Protein AF-A0AA86U8I1-F1 (afdb_monomer)

Secondary structure (DSSP, 8-state):
------EEE-TTS---EEEEE-S---SEEEEES-SEEEE-TT--S-SEEEEES---S--BSGGG-TT-SEEEEESS--S----TT-TT-SEEE-TTS-----GGGGG-TT--EEE--SS-----GGGGG-TT-SEEE-TTS-----GGGGGS-S--EEE---GGGTTS-S-------S---------SS-TTSSSSSSSTTSSSSSSS--

Solvent-accessible surface area (backbone atoms only — not comparable to full-atom values): 11454 Å² total; per-residue (Å²): 134,82,77,77,76,34,68,45,74,40,54,83,65,82,52,34,68,45,59,74,50,52,65,52,89,28,31,29,42,37,39,34,60,25,56,39,51,32,49,36,78,54,34,51,58,26,31,33,42,37,39,34,58,23,63,30,55,62,72,49,55,57,58,42,29,46,51,23,29,34,43,35,45,27,40,22,52,29,41,60,71,74,43,60,58,31,40,51,24,33,36,42,33,46,29,44,27,48,31,37,66,55,65,36,52,39,55,28,50,50,24,29,36,40,33,46,24,39,23,48,30,45,66,59,59,41,59,35,51,30,52,49,36,37,34,39,29,50,22,44,16,58,50,85,67,71,71,39,60,81,52,43,45,79,66,32,37,57,45,75,46,42,64,89,48,74,89,62,80,90,81,84,86,60,84,49,60,76,72,94,74,91,72,80,74,91,73,90,88,69,94,82,72,67,83,72,66,68,69,74,71,71,71,78,77,77,77,80,84,125

Foldseek 3Di:
DDDPQAEDEPDVVPAQEQAPDADDPGQEYAEEAHADHEHDQHCQNHQYYAYENYCYQDYPNPLSNLNHQEEHHENHQHADDACQSNLNHQEYEHYQYAHADDLNCLSNQNHAYYEPANYAHADPLSCLSNQNHAEYEHAAYNYDDDPSVVSHPQHHFYHYHYPVCVVDDDDPPDRDDHDDDDDPPPDDPDPPPPPPPVVPPPPPPPPPPD

Nearest PDB structures (foldseek):
  2omz-assembly1_A  TM=8.925E-01  e=1.669E-07  Listeria monocytogenes EGD-e
  2omv-assembly1_A  TM=8.269E-01  e=7.650E-08  Listeria monocytogenes EGD-e
  1oto-assembly1_A  TM=8.266E-01  e=1.356E-07  Listeria monocytogenes
  6u12-assembly1_A  TM=8.263E-01  e=1.356E-07  Listeria monocytogenes
  4r58-assembly4_D  TM=7.047E-01  e=4.484E-07  synthetic construct

Radius of gyration: 22.34 Å; Cα contacts (8 Å, |Δi|>4): 443; chains: 1; bounding box: 45×66×60 Å

Mean predicted aligned error: 12.74 Å

Sequence (210 aa):
MNEHESELNLSDQKITNLNYLDDLNCTKLTAYNCSSLNLLTRNRSITELEIKHCKIEHIQNLQCMSNVQKLIIEDTQIQEIQLETLTKIAWMSLRRNKIKNIHSIQSLSNITQLTLAQNQIIDPEPLSYLHQLTWLDISNNSITKIEFIRNLQKNYRLNYATQSNRRYQPNYFNSYSPIFRFKLQFYCKYEHACQQQQINFFVTQQQQNQ

pLDDT: mean 72.88, std 23.77, range [28.08, 98.12]

Organism: NCBI:txid28002

InterPro domains:
  IPR001611 Leucine-rich repeat [PS51450] (132-153)
  IPR032675 Leucine-rich repeat domain superfamily [G3DSA:3.80.10.10] (3-183)
  IPR050836 SDS22/Internalin LRR-containing [PTHR46652] (21-154)

Structure (mmCIF, N/CA/C/O backbone):
data_AF-A0AA86U8I1-F1
#
_entry.id   AF-A0AA86U8I1-F1
#
loop_
_atom_site.group_PDB
_atom_site.id
_atom_site.type_symbol
_atom_site.label_atom_id
_atom_site.label_alt_id
_atom_site.label_comp_id
_atom_site.label_asym_id
_atom_site.label_entity_id
_atom_site.label_seq_id
_atom_site.pdbx_PDB_ins_code
_atom_site.Cartn_x
_atom_site.Cartn_y
_atom_site.Cartn_z
_atom_site.occupancy
_atom_site.B_iso_or_equiv
_atom_site.auth_seq_id
_atom_site.auth_comp_id
_atom_site.auth_asym_id
_atom_site.auth_atom_id
_atom_site.pdbx_PDB_model_num
ATOM 1 N N . MET A 1 1 ? -20.402 -10.285 20.069 1.00 34.34 1 MET A N 1
ATOM 2 C CA . MET A 1 1 ? -20.510 -8.919 20.614 1.00 34.34 1 MET A CA 1
ATOM 3 C C . MET A 1 1 ? -19.842 -8.045 19.571 1.00 34.34 1 MET A C 1
ATOM 5 O O . MET A 1 1 ? -18.624 -8.026 19.508 1.00 34.34 1 MET A O 1
ATOM 9 N N . ASN A 1 2 ? -20.630 -7.546 18.619 1.00 34.31 2 ASN A N 1
ATOM 10 C CA . ASN A 1 2 ? -20.112 -6.892 17.421 1.00 34.31 2 ASN A CA 1
ATOM 11 C C . ASN A 1 2 ? -19.879 -5.430 17.781 1.00 34.31 2 ASN A C 1
ATOM 13 O O . ASN A 1 2 ? -20.833 -4.657 17.828 1.00 34.31 2 ASN A O 1
ATOM 17 N N . GLU A 1 3 ? -18.641 -5.083 18.119 1.00 41.72 3 GLU A N 1
ATOM 1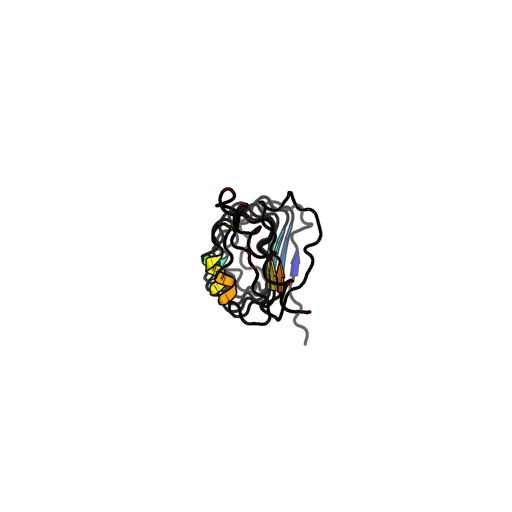8 C CA . GLU A 1 3 ? -18.230 -3.684 18.147 1.00 41.72 3 GLU A CA 1
ATOM 19 C C . GLU A 1 3 ? -18.500 -3.125 16.751 1.00 41.72 3 GLU A C 1
ATOM 21 O O . GLU A 1 3 ? -18.010 -3.653 15.755 1.00 41.72 3 GLU A O 1
ATOM 26 N N . HIS A 1 4 ? -19.387 -2.138 16.668 1.00 47.34 4 HIS A N 1
ATOM 27 C CA . HIS A 1 4 ? -19.647 -1.435 15.426 1.00 47.34 4 HIS A CA 1
ATOM 28 C C . HIS A 1 4 ? -18.317 -0.849 14.941 1.00 47.34 4 HIS A C 1
ATOM 30 O O . HIS A 1 4 ? -17.797 0.066 15.574 1.00 47.34 4 HIS A O 1
ATOM 36 N N . GLU A 1 5 ? -17.758 -1.383 13.851 1.00 58.69 5 GLU A N 1
ATOM 37 C CA . GLU A 1 5 ? -16.686 -0.716 13.114 1.00 58.69 5 GLU A CA 1
ATOM 38 C C . GLU A 1 5 ? -17.202 0.676 12.749 1.00 58.69 5 GLU A C 1
ATOM 40 O O . GLU A 1 5 ? -18.119 0.824 11.937 1.00 58.69 5 GLU A O 1
ATOM 45 N N . SER A 1 6 ? -16.696 1.705 13.427 1.00 86.00 6 SER A N 1
ATOM 46 C CA . SER A 1 6 ? -17.069 3.075 13.125 1.00 86.00 6 SER A CA 1
ATOM 47 C C . SER A 1 6 ? -16.419 3.449 11.798 1.00 86.00 6 SER A C 1
ATOM 49 O O . SER A 1 6 ? -15.202 3.597 11.697 1.00 86.00 6 SER A O 1
ATOM 51 N N . GLU A 1 7 ? -17.237 3.560 10.754 1.00 87.50 7 GLU A N 1
ATOM 52 C CA . GLU A 1 7 ? -16.813 3.992 9.426 1.00 87.50 7 GLU A CA 1
ATOM 53 C C . GLU A 1 7 ? -17.113 5.480 9.238 1.00 87.50 7 GLU A C 1
ATOM 55 O O . GLU A 1 7 ? -18.240 5.938 9.433 1.00 87.50 7 GLU A O 1
ATOM 60 N N . LEU A 1 8 ? -16.097 6.234 8.823 1.00 85.19 8 LEU A N 1
ATOM 61 C CA . LEU A 1 8 ? -16.237 7.600 8.347 1.00 85.19 8 LEU A CA 1
ATOM 62 C C . LEU A 1 8 ? -16.035 7.615 6.832 1.00 85.19 8 LEU A C 1
ATOM 64 O O . LEU A 1 8 ? -14.915 7.448 6.347 1.00 85.19 8 LEU A O 1
ATOM 68 N N . ASN A 1 9 ? -17.121 7.849 6.095 1.00 85.06 9 ASN A N 1
ATOM 69 C CA . ASN A 1 9 ? -17.072 8.028 4.650 1.00 85.06 9 ASN A CA 1
ATOM 70 C C . ASN A 1 9 ? -17.196 9.508 4.269 1.00 85.06 9 ASN A C 1
ATOM 72 O O . ASN A 1 9 ? -18.216 10.154 4.511 1.00 85.06 9 ASN A O 1
ATOM 76 N N . LEU A 1 10 ? -16.145 10.032 3.643 1.00 79.12 10 LEU A N 1
ATOM 77 C CA . LEU A 1 10 ? -16.036 11.414 3.183 1.00 79.12 10 LEU A CA 1
ATOM 78 C C . LEU A 1 10 ? -16.295 11.563 1.672 1.00 79.12 10 LEU A C 1
ATOM 80 O O . LEU A 1 10 ? -16.258 12.684 1.168 1.00 79.12 10 LEU A O 1
ATOM 84 N N . SER A 1 11 ? -16.590 10.473 0.949 1.00 73.25 11 SER A N 1
ATOM 85 C CA . SER A 1 11 ? -16.795 10.456 -0.511 1.00 73.25 11 SER A CA 1
ATOM 86 C C . SER A 1 11 ? -17.917 11.371 -0.991 1.00 73.25 11 SER A C 1
ATOM 88 O O . SER A 1 11 ? -17.800 12.010 -2.035 1.00 73.25 11 SER A O 1
ATOM 90 N N . ASP A 1 12 ? -18.996 11.448 -0.214 1.00 67.06 12 ASP A N 1
ATOM 9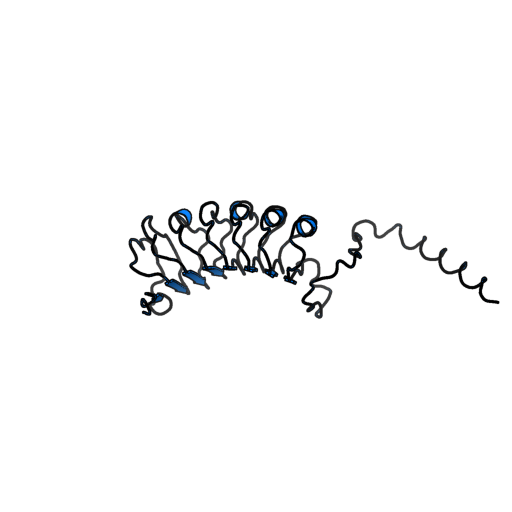1 C CA . ASP A 1 12 ? -20.249 12.078 -0.640 1.00 67.06 12 ASP A CA 1
ATOM 92 C C . ASP A 1 12 ? -20.391 13.515 -0.123 1.00 67.06 12 ASP A C 1
ATOM 94 O O . ASP A 1 12 ? -21.374 14.202 -0.397 1.00 67.06 12 ASP A O 1
ATOM 98 N N . GLN A 1 13 ? -19.397 14.008 0.618 1.00 61.62 13 GLN A N 1
ATOM 99 C CA . GLN A 1 13 ? -19.538 15.230 1.410 1.00 61.62 13 GLN A CA 1
ATOM 100 C C . GLN A 1 13 ? -19.249 16.522 0.628 1.00 61.62 13 GLN A C 1
ATOM 102 O O . GLN A 1 13 ? -19.283 17.606 1.201 1.00 61.62 13 GLN A O 1
ATOM 107 N N . LYS A 1 14 ? -18.929 16.452 -0.674 1.00 66.69 14 LYS A N 1
ATOM 108 C CA . LYS A 1 14 ? -18.345 17.572 -1.455 1.00 66.69 14 LYS A CA 1
ATOM 109 C C . LYS A 1 14 ? -17.071 18.168 -0.825 1.00 66.69 14 LYS A C 1
ATOM 111 O O . LYS A 1 14 ? -16.583 19.198 -1.288 1.00 66.69 14 LYS A O 1
ATOM 116 N N . ILE A 1 15 ? -16.525 17.535 0.217 1.00 66.56 15 ILE A N 1
ATOM 117 C CA . ILE A 1 15 ? -15.323 17.979 0.911 1.00 66.56 15 ILE A CA 1
ATOM 118 C C . ILE A 1 15 ? -14.132 17.533 0.072 1.00 66.56 15 ILE A C 1
ATOM 120 O O . ILE A 1 15 ? -13.752 16.366 0.047 1.00 66.56 15 ILE A O 1
ATOM 124 N N . THR A 1 16 ? -13.539 18.484 -0.635 1.00 68.94 16 THR A N 1
ATOM 125 C CA . THR A 1 16 ? -12.360 18.235 -1.469 1.00 68.94 16 THR A CA 1
ATOM 126 C C . THR A 1 16 ? -11.055 18.429 -0.699 1.00 68.94 16 THR A C 1
ATOM 128 O O . THR A 1 16 ? -10.020 17.905 -1.108 1.00 68.94 16 THR A O 1
ATOM 131 N N . ASN A 1 17 ? -11.088 19.145 0.427 1.00 72.00 17 ASN A N 1
ATOM 132 C CA . ASN A 1 17 ? -9.927 19.406 1.268 1.00 72.00 17 ASN A CA 1
ATOM 133 C C . ASN A 1 17 ? -10.048 18.651 2.594 1.00 72.00 17 ASN A C 1
ATOM 135 O O . ASN A 1 17 ? -10.881 18.994 3.429 1.00 72.00 17 ASN A O 1
ATOM 139 N N . LEU A 1 18 ? -9.198 17.642 2.773 1.00 71.00 18 LEU A N 1
ATOM 140 C CA . LEU A 1 18 ? -9.132 16.802 3.969 1.00 71.00 18 LEU A CA 1
ATOM 141 C C . LEU A 1 18 ? -7.908 17.111 4.831 1.00 71.00 18 LEU A C 1
ATOM 143 O O . LEU A 1 18 ? -7.392 16.251 5.544 1.00 71.00 18 LEU A O 1
ATOM 147 N N . ASN A 1 19 ? -7.391 18.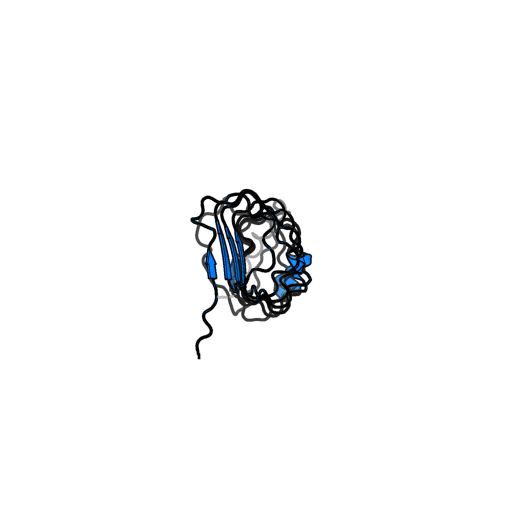330 4.732 1.00 71.38 19 ASN A N 1
ATOM 148 C CA . ASN A 1 19 ? -6.350 18.771 5.639 1.00 71.38 19 ASN A CA 1
ATOM 149 C C . ASN A 1 19 ? -6.966 18.943 7.030 1.00 71.38 19 ASN A C 1
ATOM 151 O O . ASN A 1 19 ? -8.101 19.397 7.156 1.00 71.38 19 ASN A O 1
ATOM 155 N N . TYR A 1 20 ? -6.193 18.615 8.061 1.00 71.44 20 TYR A N 1
ATOM 156 C CA . TYR A 1 20 ? -6.571 18.789 9.466 1.00 71.44 20 TYR A CA 1
ATOM 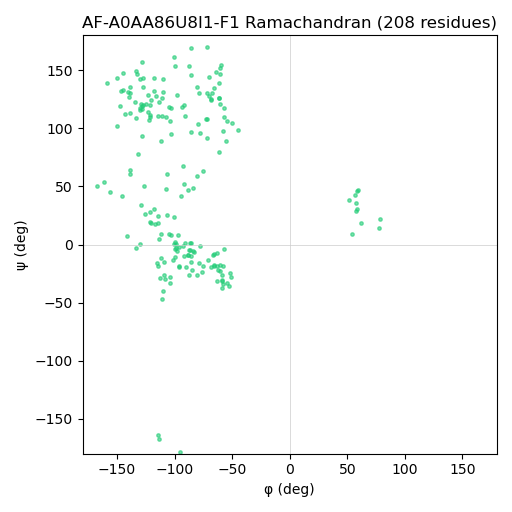157 C C . TYR A 1 20 ? -7.528 17.733 10.042 1.00 71.44 20 TYR A C 1
ATOM 159 O O . TYR A 1 20 ? -8.163 17.978 11.065 1.00 71.44 20 TYR A O 1
ATOM 167 N N . LEU A 1 21 ? -7.605 16.542 9.438 1.00 73.06 21 LEU A N 1
ATOM 168 C CA . LEU A 1 21 ? -8.274 15.405 10.074 1.00 73.06 21 LEU A CA 1
ATOM 169 C C . LEU A 1 21 ? -7.408 14.879 11.227 1.00 73.06 21 LEU A C 1
ATOM 171 O O . LEU A 1 21 ? -6.365 14.267 10.983 1.00 73.06 21 LEU A O 1
ATOM 175 N N . ASP A 1 22 ? -7.839 15.110 12.466 1.00 78.88 22 ASP A N 1
ATOM 176 C CA . ASP A 1 22 ? -7.209 14.596 13.687 1.00 78.88 22 ASP A CA 1
ATOM 177 C C . ASP A 1 22 ? -8.226 13.890 14.575 1.00 78.88 22 ASP A C 1
ATOM 179 O O . ASP A 1 22 ? -9.416 14.197 14.522 1.00 78.88 22 ASP A O 1
ATOM 183 N N . ASP A 1 23 ? -7.717 12.999 15.423 1.00 79.62 23 ASP A N 1
ATOM 184 C CA . ASP A 1 23 ? -8.471 12.362 16.511 1.00 79.62 23 ASP A CA 1
ATOM 185 C C . ASP A 1 23 ? -9.806 11.733 16.066 1.00 79.62 23 ASP A C 1
ATOM 187 O O . ASP A 1 23 ? -10.833 11.809 16.744 1.00 79.62 23 ASP A O 1
ATOM 191 N N . LEU A 1 24 ? -9.812 11.121 14.877 1.00 81.50 24 LEU A N 1
ATOM 192 C CA . LEU A 1 24 ? -11.007 10.491 14.337 1.00 81.50 24 LEU A CA 1
ATOM 193 C C . LEU A 1 24 ? -11.380 9.249 15.154 1.00 81.50 24 LEU A C 1
ATOM 195 O O . LEU A 1 24 ? -10.610 8.293 15.273 1.00 81.50 24 LEU A O 1
ATOM 199 N N . ASN A 1 25 ? -12.618 9.211 15.644 1.00 83.00 25 ASN A N 1
ATOM 200 C CA . ASN A 1 25 ? -13.177 8.044 16.328 1.00 83.00 25 ASN A CA 1
ATOM 201 C C . ASN A 1 25 ? -13.748 7.011 15.331 1.00 83.00 25 ASN A C 1
ATOM 203 O O . ASN A 1 25 ? -14.892 6.568 15.454 1.00 83.00 25 ASN A O 1
ATOM 207 N N . CYS A 1 26 ? -12.968 6.674 14.300 1.00 87.44 26 CYS A N 1
ATOM 208 C CA . CYS A 1 26 ? -13.320 5.696 13.272 1.00 87.44 26 CYS A CA 1
ATOM 209 C C . CYS A 1 26 ? -12.226 4.635 13.110 1.00 87.44 26 CYS A C 1
ATOM 211 O O . CYS A 1 26 ? -11.036 4.947 13.167 1.00 87.44 26 CYS A O 1
ATOM 213 N N . THR A 1 27 ? -12.622 3.391 12.856 1.00 91.88 27 THR A N 1
ATOM 214 C CA . THR A 1 27 ? -11.705 2.312 12.458 1.00 91.88 27 THR A CA 1
ATOM 215 C C . THR A 1 27 ? -11.493 2.285 10.947 1.00 91.88 27 THR A C 1
ATOM 217 O O . THR A 1 27 ? -10.425 1.885 10.484 1.00 91.88 27 THR A O 1
ATOM 220 N N . LYS A 1 28 ? -12.468 2.776 10.175 1.00 92.06 28 LYS A N 1
ATOM 221 C CA . LYS A 1 28 ? -12.398 2.858 8.716 1.00 92.06 28 LYS A CA 1
ATOM 222 C C . LYS A 1 28 ? -12.600 4.287 8.230 1.00 92.06 28 LYS A C 1
ATOM 224 O O . LYS A 1 28 ? -13.582 4.931 8.591 1.00 92.06 28 LYS A O 1
ATOM 229 N N . LEU A 1 29 ? -11.685 4.757 7.386 1.00 89.62 29 LEU A N 1
ATOM 230 C CA . LEU A 1 29 ? -11.756 6.062 6.733 1.00 89.62 29 LEU A CA 1
ATOM 231 C C . LEU A 1 29 ? -11.741 5.881 5.216 1.00 89.62 29 LEU A C 1
ATOM 233 O O . LEU A 1 29 ? -10.776 5.353 4.662 1.00 89.62 29 LEU A O 1
ATOM 237 N N . THR A 1 30 ? -12.793 6.349 4.550 1.00 89.56 30 THR A N 1
ATOM 238 C CA . THR A 1 30 ? -12.918 6.333 3.088 1.00 89.56 30 THR A CA 1
ATOM 239 C C . THR A 1 30 ? -13.024 7.760 2.548 1.00 89.56 30 THR A C 1
ATOM 241 O O . THR A 1 30 ? -13.781 8.589 3.051 1.00 89.56 30 THR A O 1
ATOM 244 N N . ALA A 1 31 ? -12.239 8.072 1.519 1.00 87.31 31 ALA A N 1
ATOM 245 C CA . ALA A 1 31 ? -12.178 9.386 0.893 1.00 87.31 31 ALA A CA 1
ATOM 246 C C . ALA A 1 31 ? -12.057 9.255 -0.627 1.00 87.31 31 ALA A C 1
ATOM 248 O O . ALA A 1 31 ? -11.220 8.510 -1.139 1.00 87.31 31 ALA A O 1
ATOM 249 N N . TYR A 1 32 ? -12.887 9.999 -1.354 1.00 88.56 32 TYR A N 1
ATOM 250 C CA . TYR A 1 32 ? -12.929 9.973 -2.812 1.00 88.56 32 TYR A CA 1
ATOM 251 C C . TYR A 1 32 ? -12.938 11.393 -3.368 1.00 88.56 32 TYR A C 1
ATOM 253 O O . TYR A 1 32 ? -13.540 12.283 -2.774 1.00 88.56 32 TYR A O 1
ATOM 261 N N . ASN A 1 33 ? -12.323 11.601 -4.535 1.00 85.00 33 ASN A N 1
ATOM 262 C CA . ASN A 1 33 ? -12.356 12.885 -5.250 1.00 85.00 33 ASN A CA 1
ATOM 263 C C . ASN A 1 33 ? -11.794 14.080 -4.450 1.00 85.00 33 ASN A C 1
ATOM 265 O O . ASN A 1 33 ? -12.203 15.225 -4.653 1.00 85.00 33 ASN A O 1
ATOM 269 N N . CYS A 1 34 ? -10.831 13.837 -3.560 1.00 80.06 34 CYS A N 1
ATOM 270 C CA . CYS A 1 34 ? -10.186 14.884 -2.771 1.00 80.06 34 CYS A CA 1
ATOM 271 C C . CYS A 1 34 ? -9.010 15.521 -3.533 1.00 80.06 34 CYS A C 1
ATOM 273 O O . CYS A 1 34 ? -8.286 14.870 -4.289 1.00 80.06 34 CYS A O 1
ATOM 275 N N . SER A 1 35 ? -8.788 16.814 -3.328 1.00 76.00 35 SER A N 1
ATOM 276 C CA . SER A 1 35 ? -7.661 17.570 -3.887 1.00 76.00 35 SER A CA 1
ATOM 277 C C . SER A 1 35 ? -6.482 17.696 -2.925 1.00 76.00 35 SER A C 1
ATOM 279 O O . SER A 1 35 ? -5.373 17.980 -3.361 1.00 76.00 35 SER A O 1
ATOM 281 N N . SER A 1 36 ? -6.701 17.496 -1.626 1.00 72.12 36 SER A N 1
ATOM 282 C CA . SER A 1 36 ? -5.641 17.514 -0.619 1.00 72.12 36 SER A CA 1
ATOM 283 C C . SER A 1 36 ? -5.988 16.599 0.545 1.00 72.12 36 SER A C 1
ATOM 285 O O . SER A 1 36 ? -7.150 16.503 0.943 1.00 72.12 36 SER A O 1
ATOM 287 N N . LEU A 1 37 ? -4.967 15.940 1.088 1.00 69.19 37 LEU A N 1
ATOM 288 C CA . LEU A 1 37 ? -5.070 15.146 2.301 1.00 69.19 37 LEU A CA 1
ATOM 289 C C . LEU A 1 37 ? -3.834 15.394 3.158 1.00 69.19 37 LEU A C 1
ATOM 291 O O . LEU A 1 37 ? -2.725 15.004 2.793 1.00 69.19 37 LEU A O 1
ATOM 295 N N . ASN A 1 38 ? -4.048 16.015 4.312 1.00 69.25 38 ASN A N 1
ATOM 296 C CA . ASN A 1 38 ? -3.052 16.091 5.365 1.00 69.25 38 ASN A CA 1
ATOM 297 C C . ASN A 1 38 ? -3.650 15.476 6.623 1.00 69.25 38 ASN A C 1
ATOM 299 O O . ASN A 1 38 ? -4.546 16.050 7.250 1.00 69.25 38 ASN A O 1
ATOM 303 N N . LEU A 1 39 ? -3.157 14.286 6.939 1.00 65.19 39 LEU A N 1
ATOM 304 C CA . LEU A 1 39 ? -3.540 13.545 8.122 1.00 65.19 39 LEU A CA 1
ATOM 305 C C . LEU A 1 39 ? -2.785 14.147 9.305 1.00 65.19 39 LEU A C 1
ATOM 307 O O . LEU A 1 39 ? -1.574 14.355 9.239 1.00 65.19 39 LEU A O 1
ATOM 311 N N . LEU A 1 40 ? -3.490 14.464 10.383 1.00 60.47 40 LEU A N 1
ATOM 312 C CA . LEU A 1 40 ? -2.849 14.894 11.619 1.00 60.47 40 LEU A CA 1
ATOM 313 C C . LEU A 1 40 ? -2.452 13.678 12.469 1.00 60.47 40 LEU A C 1
ATOM 315 O O . LEU A 1 40 ? -2.754 12.521 12.159 1.00 60.47 40 LEU A O 1
ATOM 319 N N . THR A 1 41 ? -1.670 13.942 13.509 1.00 66.81 41 THR A N 1
ATOM 320 C CA . THR A 1 41 ? -0.798 12.963 14.168 1.00 66.81 41 THR A CA 1
ATOM 321 C C . THR A 1 41 ? -1.508 11.995 15.125 1.00 66.81 41 THR A C 1
ATOM 323 O O . THR A 1 41 ? -0.836 11.129 15.698 1.00 66.81 41 THR A O 1
ATOM 326 N N . ARG A 1 42 ? -2.835 12.090 15.328 1.00 75.19 42 ARG A N 1
ATOM 327 C CA . ARG A 1 42 ? -3.556 11.336 16.379 1.00 75.19 42 ARG A CA 1
ATOM 328 C C . ARG A 1 42 ? -4.541 10.272 15.893 1.00 75.19 42 ARG A C 1
ATOM 330 O O . ARG A 1 42 ? -5.148 9.611 16.728 1.00 75.19 42 ARG A O 1
ATOM 337 N N . ASN A 1 43 ? -4.644 10.005 14.594 1.00 82.19 43 ASN A N 1
ATOM 338 C CA . ASN A 1 43 ? -5.557 8.988 14.040 1.00 82.19 43 ASN A CA 1
ATOM 339 C C . ASN A 1 43 ? -5.075 7.533 14.259 1.00 82.19 43 ASN A C 1
ATOM 341 O O . ASN A 1 43 ? -4.765 6.811 13.313 1.00 82.19 43 ASN A O 1
ATOM 345 N N . ARG A 1 44 ? -4.967 7.097 15.519 1.00 84.12 44 ARG A N 1
ATOM 346 C CA . ARG A 1 44 ? -4.399 5.787 15.908 1.00 84.12 44 ARG A CA 1
ATOM 347 C C . ARG A 1 44 ? -5.402 4.632 15.875 1.00 84.12 44 ARG A C 1
ATOM 349 O O . ARG A 1 44 ? -4.991 3.477 15.948 1.00 84.12 44 ARG A O 1
ATOM 356 N N . SER A 1 45 ? -6.690 4.939 15.817 1.00 88.62 45 SER A N 1
ATOM 357 C CA . SER A 1 45 ? -7.818 3.996 15.776 1.00 88.62 45 SER A CA 1
ATOM 358 C C . SER A 1 45 ? -8.009 3.346 14.404 1.00 88.62 45 SER A C 1
ATOM 360 O O . SER A 1 45 ? -8.572 2.257 14.323 1.00 88.62 45 SER A O 1
ATOM 362 N N . ILE A 1 46 ? -7.529 3.992 13.339 1.00 90.94 46 ILE A N 1
ATOM 363 C CA . ILE A 1 46 ? -7.763 3.559 11.961 1.00 90.94 46 ILE A CA 1
ATOM 364 C C . ILE A 1 46 ? -7.025 2.245 11.680 1.00 90.94 46 ILE A C 1
ATOM 366 O O . ILE A 1 46 ? -5.804 2.144 11.825 1.00 90.94 46 ILE A O 1
ATOM 370 N N . THR A 1 47 ? -7.786 1.250 11.233 1.00 94.69 47 THR A N 1
ATOM 371 C CA . THR A 1 47 ? -7.317 -0.057 10.759 1.00 94.69 47 THR A CA 1
ATOM 372 C C . THR A 1 47 ? -7.486 -0.198 9.245 1.00 94.69 47 THR A C 1
ATOM 374 O O . THR A 1 47 ? -6.701 -0.905 8.609 1.00 94.69 47 THR A O 1
ATOM 377 N N . GLU A 1 48 ? -8.445 0.516 8.650 1.00 95.06 48 GLU A N 1
ATOM 378 C CA . GLU A 1 48 ? -8.677 0.562 7.206 1.00 95.06 48 GLU A CA 1
ATOM 379 C C . GLU A 1 48 ? -8.660 2.002 6.679 1.00 95.06 48 GLU A C 1
ATOM 381 O O . GLU A 1 48 ? -9.475 2.836 7.077 1.00 95.06 48 GLU A O 1
ATOM 386 N N . LEU A 1 49 ? -7.757 2.288 5.741 1.00 93.06 49 LEU A N 1
ATOM 387 C CA . LEU A 1 49 ? -7.684 3.577 5.056 1.00 93.06 49 LEU A CA 1
ATOM 388 C C . LEU A 1 49 ? -7.854 3.384 3.553 1.00 93.06 49 LEU A C 1
ATOM 390 O O . LEU A 1 49 ? -7.081 2.660 2.923 1.00 93.06 49 LEU A O 1
ATOM 394 N N . GLU A 1 50 ? -8.832 4.074 2.975 1.00 93.25 50 GLU A N 1
ATOM 395 C CA . GLU A 1 50 ? -9.124 4.034 1.549 1.00 93.25 50 GLU A CA 1
ATOM 396 C C . GLU A 1 50 ? -9.245 5.444 0.967 1.00 93.25 50 GLU A C 1
ATOM 398 O O . GLU A 1 50 ? -10.137 6.212 1.317 1.00 93.25 50 GLU A O 1
ATOM 403 N N . ILE A 1 51 ? -8.339 5.788 0.057 1.00 90.75 51 ILE A N 1
ATOM 404 C CA . ILE A 1 51 ? -8.278 7.081 -0.621 1.00 90.75 51 ILE A CA 1
ATOM 405 C C . ILE A 1 51 ? -8.213 6.812 -2.121 1.00 90.75 51 ILE A C 1
ATOM 407 O O . ILE A 1 51 ? -7.253 6.212 -2.607 1.00 90.75 51 ILE A O 1
ATOM 411 N N . LYS A 1 52 ? -9.226 7.243 -2.872 1.00 91.75 52 LYS A N 1
ATOM 412 C CA . LYS A 1 52 ? -9.328 6.945 -4.305 1.00 91.75 52 LYS A CA 1
ATOM 413 C C . LYS A 1 52 ? -9.686 8.162 -5.141 1.00 91.75 52 LYS A C 1
ATOM 415 O O . LYS A 1 52 ? -10.439 9.027 -4.707 1.00 91.75 52 LYS A O 1
ATOM 420 N N . HIS A 1 53 ? -9.206 8.194 -6.380 1.00 90.38 53 HIS A N 1
ATOM 421 C CA . HIS A 1 53 ? -9.566 9.233 -7.357 1.00 90.38 53 HIS A CA 1
ATOM 422 C C . HIS A 1 53 ? -9.255 10.656 -6.869 1.00 90.38 53 HIS A C 1
ATOM 424 O O . HIS A 1 53 ? -9.991 11.603 -7.137 1.00 90.38 53 HIS A O 1
ATOM 430 N N . CYS A 1 54 ? -8.159 10.811 -6.132 1.00 87.00 54 CYS A N 1
ATOM 431 C CA . CYS A 1 54 ? -7.737 12.094 -5.587 1.00 87.00 54 CYS A CA 1
ATOM 432 C C . CYS A 1 54 ? -6.625 12.717 -6.447 1.00 87.00 54 CYS A C 1
ATOM 434 O O . CYS A 1 54 ? -5.957 12.043 -7.221 1.00 87.00 54 CYS A O 1
ATOM 436 N N . LYS A 1 55 ? -6.385 14.022 -6.332 1.00 86.00 55 LYS A N 1
ATOM 437 C CA . LYS A 1 55 ? -5.234 14.683 -6.984 1.00 86.00 55 LYS A CA 1
ATOM 438 C C . LYS A 1 55 ? -4.173 15.033 -5.940 1.00 86.00 55 LYS A C 1
ATOM 440 O O . LYS A 1 55 ? -3.892 16.204 -5.721 1.00 86.00 55 LYS A O 1
ATOM 445 N N . ILE A 1 56 ? -3.643 14.016 -5.261 1.00 84.62 56 ILE A N 1
ATOM 446 C CA . ILE A 1 56 ? -2.743 14.144 -4.108 1.00 84.62 56 ILE A CA 1
ATOM 447 C C . ILE A 1 56 ? -1.358 13.600 -4.462 1.00 84.62 56 ILE A C 1
ATOM 449 O O . ILE A 1 56 ? -1.151 12.398 -4.569 1.00 84.62 56 ILE A O 1
ATOM 453 N N . GLU A 1 57 ? -0.370 14.478 -4.569 1.00 88.19 57 GLU A N 1
ATOM 454 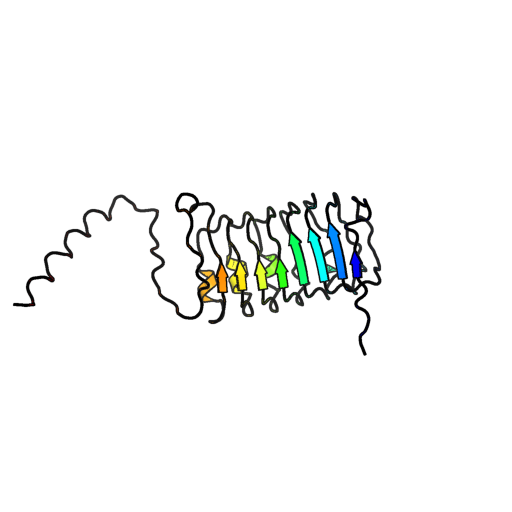C CA . GLU A 1 57 ? 0.996 14.052 -4.909 1.00 88.19 57 GLU A CA 1
ATOM 455 C C . GLU A 1 57 ? 1.812 13.595 -3.689 1.00 88.19 57 GLU A C 1
ATOM 457 O O . GLU A 1 57 ? 2.746 12.806 -3.835 1.00 88.19 57 GLU A O 1
ATOM 462 N N . HIS A 1 58 ? 1.424 14.041 -2.488 1.00 84.00 58 HIS A N 1
ATOM 463 C CA . HIS A 1 58 ? 2.109 13.751 -1.230 1.00 84.00 58 HIS A CA 1
ATOM 464 C C . HIS A 1 58 ? 1.104 13.448 -0.115 1.00 84.00 58 HIS A C 1
ATOM 466 O O . HIS A 1 58 ? 0.131 14.180 0.056 1.00 84.00 58 HIS A O 1
ATOM 472 N N . ILE A 1 59 ? 1.372 12.407 0.677 1.00 82.19 59 ILE A N 1
ATOM 473 C CA . ILE A 1 59 ? 0.651 12.114 1.921 1.00 82.19 59 ILE A CA 1
ATOM 474 C C . ILE A 1 59 ? 1.628 12.288 3.078 1.00 82.19 59 ILE A C 1
ATOM 476 O O . ILE A 1 59 ? 2.667 11.634 3.123 1.00 82.19 59 ILE A O 1
ATOM 480 N N . GLN A 1 60 ? 1.284 13.163 4.017 1.00 82.69 60 GLN A N 1
ATOM 481 C CA . GLN A 1 60 ? 2.066 13.395 5.228 1.00 82.69 60 GLN A CA 1
ATOM 482 C C . GLN A 1 60 ? 1.472 12.639 6.418 1.00 82.69 60 GLN A C 1
ATOM 484 O O . GLN A 1 60 ? 0.268 12.392 6.469 1.00 82.69 60 GLN A O 1
ATOM 489 N N . ASN A 1 61 ? 2.332 12.311 7.386 1.00 83.88 61 ASN A N 1
ATOM 490 C CA . ASN A 1 61 ? 1.975 11.734 8.689 1.00 83.88 61 ASN A CA 1
ATOM 491 C C . ASN A 1 61 ? 1.293 10.363 8.655 1.00 83.88 61 ASN A C 1
ATOM 493 O O . ASN A 1 61 ? 0.712 9.934 9.654 1.00 83.88 61 ASN A O 1
ATOM 497 N N . LEU A 1 62 ? 1.402 9.637 7.542 1.00 86.94 62 LEU A N 1
ATOM 498 C CA . LEU A 1 62 ? 0.849 8.291 7.440 1.00 86.94 62 LEU A CA 1
ATOM 499 C C . LEU A 1 62 ? 1.443 7.356 8.509 1.00 86.94 62 LEU A C 1
ATOM 501 O O . LEU A 1 62 ? 0.729 6.521 9.056 1.00 86.94 62 LEU A O 1
ATOM 505 N N . GLN A 1 63 ? 2.705 7.574 8.903 1.00 86.75 63 GLN A N 1
ATOM 506 C CA . GLN A 1 63 ? 3.409 6.818 9.942 1.00 86.75 63 GLN A CA 1
ATOM 507 C C . GLN A 1 63 ? 2.723 6.824 11.320 1.00 86.75 63 GLN A C 1
ATOM 509 O O . GLN A 1 63 ? 3.036 5.978 12.161 1.00 86.75 63 GLN A O 1
ATOM 514 N N . CYS A 1 64 ? 1.804 7.764 11.571 1.00 84.12 64 CYS A N 1
ATOM 515 C CA . CYS A 1 64 ? 1.034 7.850 12.812 1.00 84.12 64 CYS A CA 1
ATOM 516 C C . CYS A 1 64 ? -0.085 6.799 12.901 1.00 84.12 64 CYS A C 1
ATOM 518 O O . CYS A 1 64 ? -0.558 6.508 14.001 1.00 84.12 64 CYS A O 1
ATOM 520 N N . MET A 1 65 ? -0.486 6.200 11.777 1.00 87.69 65 MET A N 1
ATOM 521 C CA . MET A 1 65 ? -1.566 5.213 11.693 1.00 87.69 65 MET A CA 1
ATOM 522 C C . MET A 1 65 ? -1.040 3.777 11.848 1.00 87.69 65 MET A C 1
ATOM 524 O O . MET A 1 65 ? -1.313 2.897 11.037 1.00 87.69 65 MET A O 1
ATOM 528 N N . SER A 1 66 ? -0.268 3.517 12.905 1.00 89.62 66 SER A N 1
ATOM 529 C CA . SER A 1 66 ? 0.453 2.247 13.116 1.00 89.62 66 SER A CA 1
ATOM 530 C C . SER A 1 66 ? -0.434 1.000 13.280 1.00 89.62 66 SER A C 1
ATOM 532 O O . SER A 1 66 ? 0.077 -0.120 13.329 1.00 89.62 66 SER A O 1
ATOM 534 N N . ASN A 1 67 ? -1.756 1.176 13.364 1.00 92.69 67 ASN A N 1
ATOM 535 C CA . ASN A 1 67 ? -2.735 0.094 13.433 1.00 92.69 67 ASN A CA 1
ATOM 536 C C . ASN A 1 67 ? -3.356 -0.285 12.083 1.00 92.69 67 ASN A C 1
ATOM 538 O O . ASN A 1 67 ? -4.125 -1.245 12.046 1.00 92.69 67 ASN A O 1
ATOM 542 N N . VAL A 1 68 ? -3.005 0.401 10.990 1.00 94.62 68 VAL A N 1
ATOM 543 C CA . VAL A 1 68 ? -3.539 0.103 9.655 1.00 94.62 68 VAL A CA 1
ATOM 544 C C . VAL A 1 68 ? -3.160 -1.313 9.227 1.00 94.62 68 VAL A C 1
ATOM 546 O O . VAL A 1 68 ? -1.991 -1.696 9.209 1.00 94.62 68 VAL A O 1
ATOM 549 N N . GLN A 1 69 ? -4.182 -2.079 8.861 1.00 97.06 69 GLN A N 1
ATOM 550 C CA . GLN A 1 69 ? -4.098 -3.441 8.336 1.00 97.06 69 GLN A CA 1
ATOM 551 C C . GLN A 1 69 ? -4.422 -3.481 6.841 1.00 97.06 69 GLN A C 1
ATOM 553 O O . GLN A 1 69 ? -3.883 -4.313 6.107 1.00 97.06 69 GLN A O 1
ATOM 558 N N . LYS A 1 70 ? -5.273 -2.560 6.378 1.00 97.31 70 LYS A N 1
ATOM 559 C CA . LYS A 1 70 ? -5.672 -2.434 4.980 1.00 97.31 70 LYS A CA 1
ATOM 560 C C . LYS A 1 70 ? -5.475 -1.002 4.503 1.00 97.31 70 LYS A C 1
ATOM 562 O O . LYS A 1 70 ? -6.088 -0.074 5.026 1.00 97.31 70 LYS A O 1
ATOM 567 N N . LEU A 1 71 ? -4.620 -0.844 3.499 1.00 97.00 71 LEU A N 1
ATOM 568 C CA . LEU A 1 71 ? -4.269 0.448 2.923 1.00 97.00 71 LEU A CA 1
ATOM 569 C C . LEU A 1 71 ? -4.571 0.449 1.428 1.00 97.00 71 LEU A C 1
ATOM 571 O O . LEU A 1 71 ? -3.934 -0.263 0.655 1.00 97.00 71 LEU A O 1
ATOM 575 N N . ILE A 1 72 ? -5.530 1.264 1.010 1.00 96.56 72 ILE A N 1
ATOM 576 C CA . ILE A 1 72 ? -5.901 1.423 -0.392 1.00 96.56 72 ILE A CA 1
ATOM 577 C C . ILE A 1 72 ? -5.723 2.890 -0.760 1.00 96.56 72 ILE A C 1
ATOM 579 O O . ILE A 1 72 ? -6.476 3.745 -0.313 1.00 96.56 72 ILE A O 1
ATOM 583 N N . ILE A 1 73 ? -4.723 3.190 -1.578 1.00 94.69 73 ILE A N 1
ATOM 584 C CA . ILE A 1 73 ? -4.480 4.532 -2.100 1.00 94.69 73 ILE A CA 1
ATOM 585 C C . ILE A 1 73 ? -4.341 4.423 -3.614 1.00 94.69 73 ILE A C 1
ATOM 587 O O . ILE A 1 73 ? -3.260 4.142 -4.131 1.00 94.69 73 ILE A O 1
ATOM 591 N N . GLU A 1 74 ? -5.439 4.610 -4.339 1.00 95.44 74 GLU A N 1
ATOM 592 C CA . GLU A 1 74 ? -5.479 4.379 -5.785 1.00 95.44 74 GLU A CA 1
ATOM 593 C C . GLU A 1 74 ? -5.806 5.645 -6.564 1.00 95.44 74 GLU A C 1
ATOM 595 O O . GLU A 1 74 ? -6.658 6.434 -6.162 1.00 95.44 74 GLU A O 1
ATOM 600 N N . ASP A 1 75 ? -5.186 5.803 -7.734 1.00 94.81 75 ASP A N 1
ATOM 601 C CA . ASP A 1 75 ? -5.505 6.914 -8.639 1.00 94.81 75 ASP A CA 1
ATOM 602 C C . ASP A 1 75 ? -5.325 8.281 -7.943 1.00 94.81 75 ASP A C 1
ATOM 604 O O . ASP A 1 75 ? -6.183 9.153 -8.067 1.00 94.81 75 ASP A O 1
ATOM 608 N N . THR A 1 76 ? -4.240 8.445 -7.162 1.00 90.75 76 THR A N 1
ATOM 609 C CA . THR A 1 76 ? -3.968 9.664 -6.377 1.00 90.75 76 THR A CA 1
ATOM 610 C C . THR A 1 76 ? -2.809 10.517 -6.893 1.00 90.75 76 THR A C 1
ATOM 612 O O . THR A 1 76 ? -2.766 11.697 -6.581 1.00 90.75 76 THR A O 1
ATOM 615 N N . GLN A 1 77 ? -1.958 9.994 -7.784 1.00 93.06 77 GLN A N 1
ATOM 616 C CA . GLN A 1 77 ? -0.756 10.641 -8.360 1.00 93.06 77 GLN A CA 1
ATOM 617 C C . GLN A 1 77 ? 0.483 10.691 -7.454 1.00 93.06 77 GLN A C 1
ATOM 619 O O . GLN A 1 77 ? 1.453 11.374 -7.793 1.00 93.06 77 GLN A O 1
ATOM 624 N N . ILE A 1 78 ? 0.496 9.923 -6.367 1.00 92.75 78 ILE A N 1
ATOM 625 C CA . ILE A 1 78 ? 1.625 9.867 -5.431 1.00 92.75 78 ILE A CA 1
ATOM 626 C C . ILE A 1 78 ? 2.897 9.360 -6.115 1.00 92.75 78 ILE A C 1
ATOM 628 O O . ILE A 1 78 ? 2.858 8.411 -6.901 1.00 92.75 78 ILE A O 1
ATOM 632 N N . GLN A 1 79 ? 4.033 9.978 -5.791 1.00 93.75 79 GLN A N 1
ATOM 633 C CA . GLN A 1 79 ? 5.357 9.591 -6.302 1.00 93.75 79 GLN A CA 1
ATOM 634 C C . GLN A 1 79 ? 6.203 8.833 -5.270 1.00 93.75 79 GLN A C 1
ATOM 636 O O . GLN A 1 79 ? 7.031 7.997 -5.639 1.00 93.75 79 GLN A O 1
ATOM 641 N N . GLU A 1 80 ? 5.970 9.102 -3.988 1.00 90.06 80 GLU A N 1
ATOM 642 C CA . GLU A 1 80 ? 6.686 8.531 -2.851 1.00 90.06 80 GLU A CA 1
ATOM 643 C C . GLU A 1 80 ? 5.733 8.333 -1.671 1.00 90.06 80 GLU A C 1
ATOM 645 O O . GLU A 1 80 ? 4.787 9.098 -1.487 1.00 90.06 80 GLU A O 1
ATOM 650 N N . ILE A 1 81 ? 5.974 7.301 -0.867 1.00 89.19 81 ILE A N 1
ATOM 651 C CA . ILE A 1 81 ? 5.169 7.023 0.320 1.00 89.19 81 ILE A CA 1
ATOM 652 C C . ILE A 1 81 ? 6.047 6.409 1.408 1.00 89.19 81 ILE A C 1
ATOM 654 O O . ILE A 1 81 ? 6.820 5.486 1.144 1.00 89.19 81 ILE A O 1
ATOM 658 N N . GLN A 1 82 ? 5.936 6.940 2.623 1.00 92.00 82 GLN A N 1
ATOM 659 C CA . GLN A 1 82 ? 6.631 6.439 3.808 1.00 92.00 82 GLN A CA 1
ATOM 660 C C . GLN A 1 82 ? 5.711 5.456 4.531 1.00 92.00 82 GLN A C 1
ATOM 662 O O . GLN A 1 82 ? 4.595 5.803 4.920 1.00 92.00 82 GLN A O 1
ATOM 667 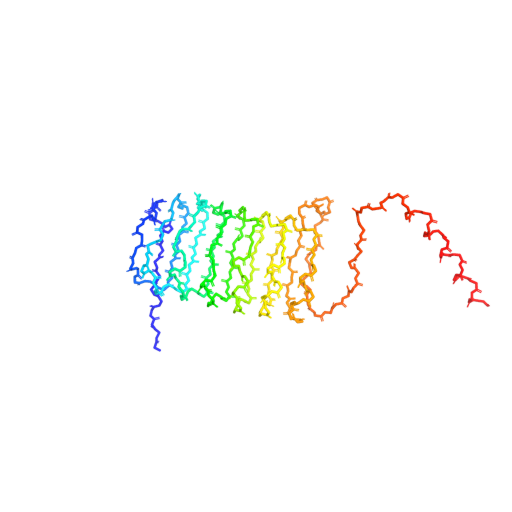N N . LEU A 1 83 ? 6.160 4.210 4.641 1.00 94.31 83 LEU A N 1
ATOM 668 C CA . LEU A 1 83 ? 5.377 3.067 5.124 1.00 94.31 83 LEU A CA 1
ATOM 669 C C . LEU A 1 83 ? 6.114 2.277 6.207 1.00 94.31 83 LEU A C 1
ATOM 671 O O . LEU A 1 83 ? 5.575 1.306 6.730 1.00 94.31 83 LEU A O 1
ATOM 675 N N . GLU A 1 84 ? 7.320 2.703 6.581 1.00 93.50 84 GLU A N 1
ATOM 676 C CA . GLU A 1 84 ? 8.282 1.922 7.352 1.00 93.50 84 GLU A CA 1
ATOM 677 C C . GLU A 1 84 ? 7.722 1.471 8.710 1.00 93.50 84 GLU A C 1
ATOM 679 O O . GLU A 1 84 ? 8.078 0.400 9.206 1.00 93.50 84 GLU A O 1
ATOM 684 N N . THR A 1 85 ? 6.825 2.268 9.301 1.00 92.94 85 THR A N 1
ATOM 685 C CA . THR A 1 85 ? 6.209 2.019 10.612 1.00 92.94 85 THR A CA 1
ATOM 686 C C . THR A 1 85 ? 4.887 1.249 10.549 1.00 92.94 85 THR A C 1
ATOM 688 O O . THR A 1 85 ? 4.384 0.826 11.591 1.00 92.94 85 THR A O 1
ATOM 691 N N . LEU A 1 86 ? 4.307 1.042 9.362 1.00 94.50 86 LEU A N 1
ATOM 692 C CA . LEU A 1 86 ? 2.975 0.449 9.177 1.00 94.50 86 LEU A CA 1
ATOM 693 C C . LEU A 1 86 ? 3.031 -1.077 9.084 1.00 94.50 86 LEU A C 1
ATOM 695 O O . LEU A 1 86 ? 2.421 -1.708 8.224 1.00 94.50 86 LEU A O 1
ATOM 699 N N . THR A 1 87 ? 3.772 -1.697 9.995 1.00 95.38 87 THR A N 1
ATOM 700 C CA . THR A 1 87 ? 4.143 -3.119 9.933 1.00 95.38 87 THR A CA 1
ATOM 701 C C . THR A 1 87 ? 2.966 -4.089 10.087 1.00 95.38 87 THR A C 1
ATOM 703 O O . THR A 1 87 ? 3.131 -5.289 9.871 1.00 95.38 87 THR A O 1
ATOM 706 N N . LYS A 1 88 ? 1.771 -3.596 10.438 1.00 96.62 88 LYS A N 1
ATOM 707 C CA . LYS A 1 88 ? 0.534 -4.387 10.542 1.00 96.62 88 LYS A CA 1
ATOM 708 C C . LYS A 1 88 ? -0.236 -4.521 9.225 1.00 96.62 88 LYS A C 1
ATOM 710 O O . LYS A 1 88 ? -1.218 -5.259 9.195 1.00 96.62 88 LYS A O 1
ATOM 715 N N . ILE A 1 89 ? 0.195 -3.854 8.152 1.00 97.44 89 ILE A N 1
ATOM 716 C CA . ILE A 1 89 ? -0.458 -3.952 6.843 1.00 97.44 89 ILE A CA 1
ATOM 717 C C . ILE A 1 89 ? -0.422 -5.402 6.345 1.00 97.44 89 ILE A C 1
ATOM 719 O O . ILE A 1 89 ? 0.646 -5.974 6.134 1.00 97.44 89 ILE A O 1
ATOM 723 N N . ALA A 1 90 ? -1.606 -5.963 6.105 1.00 96.88 90 ALA A N 1
ATOM 724 C CA . ALA A 1 90 ? -1.815 -7.274 5.500 1.00 96.88 90 ALA A CA 1
ATOM 725 C C . ALA A 1 90 ? -2.261 -7.162 4.032 1.00 96.88 90 ALA A C 1
ATOM 727 O O . ALA A 1 90 ? -1.890 -8.006 3.209 1.00 96.88 90 ALA A O 1
ATOM 728 N N . TRP A 1 91 ? -3.018 -6.113 3.692 1.00 97.38 91 TRP A N 1
ATOM 729 C CA . TRP A 1 91 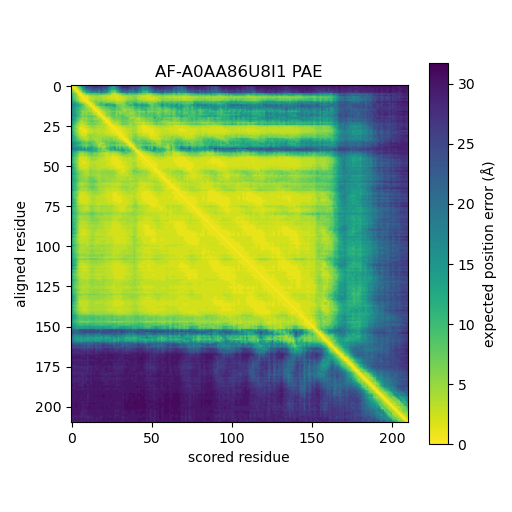? -3.494 -5.838 2.336 1.00 97.38 91 TRP A CA 1
ATOM 730 C C . TRP A 1 91 ? -3.170 -4.401 1.931 1.00 97.38 91 TRP A C 1
ATOM 732 O O . TRP A 1 91 ? -3.617 -3.447 2.567 1.00 97.38 91 TRP A O 1
ATOM 742 N N . MET A 1 92 ? -2.414 -4.245 0.845 1.00 98.12 92 MET A N 1
ATOM 743 C CA . MET A 1 92 ? -2.094 -2.941 0.278 1.00 98.12 92 MET A CA 1
ATOM 744 C C . MET A 1 92 ? -2.418 -2.849 -1.213 1.00 98.12 92 MET A C 1
ATOM 746 O O . MET A 1 92 ? -2.062 -3.725 -2.007 1.00 98.12 92 MET A O 1
ATOM 750 N N . SER A 1 93 ? -3.028 -1.735 -1.605 1.00 97.62 93 SER A N 1
ATOM 751 C CA . SER A 1 93 ? -3.148 -1.312 -2.994 1.00 97.62 93 SER A CA 1
ATOM 752 C C . SER A 1 93 ? -2.644 0.114 -3.158 1.00 97.62 93 SER A C 1
ATOM 754 O O . SER A 1 93 ? -3.188 1.033 -2.556 1.00 97.62 93 SER A O 1
ATOM 756 N N . LEU A 1 94 ? -1.628 0.297 -4.003 1.00 97.06 94 LEU A N 1
ATOM 757 C CA . LEU A 1 94 ? -1.132 1.610 -4.434 1.00 97.06 94 LEU A CA 1
ATOM 758 C C . LEU A 1 94 ? -1.295 1.795 -5.949 1.00 97.06 94 LEU A C 1
ATOM 760 O O . LEU A 1 94 ? -0.467 2.427 -6.614 1.00 97.06 94 LEU A O 1
ATOM 764 N N . ARG A 1 95 ? -2.326 1.171 -6.523 1.00 95.00 95 ARG A N 1
ATOM 765 C CA . ARG A 1 95 ? -2.555 1.094 -7.967 1.00 95.00 95 ARG A CA 1
ATOM 766 C C . ARG A 1 95 ? -2.732 2.484 -8.601 1.00 95.00 95 ARG A C 1
ATOM 768 O O . ARG A 1 95 ? -3.350 3.363 -8.013 1.00 95.00 95 ARG A O 1
ATOM 775 N N . ARG A 1 96 ? -2.291 2.659 -9.854 1.00 95.19 96 ARG A N 1
ATOM 776 C CA . ARG A 1 96 ? -2.503 3.894 -10.649 1.00 95.19 96 ARG A CA 1
ATOM 777 C C . ARG A 1 96 ? -1.925 5.147 -9.984 1.00 95.19 96 ARG A C 1
ATOM 779 O O . ARG A 1 96 ? -2.562 6.194 -9.950 1.00 95.19 96 ARG A O 1
ATOM 786 N N . ASN A 1 97 ? -0.701 5.050 -9.485 1.00 96.56 97 ASN A N 1
ATOM 787 C CA . ASN A 1 97 ? 0.053 6.196 -8.986 1.00 96.56 97 ASN A CA 1
ATOM 788 C C . ASN A 1 97 ? 1.276 6.470 -9.876 1.00 96.56 97 ASN A C 1
ATOM 790 O O . ASN A 1 97 ? 1.374 5.994 -11.010 1.00 96.56 97 ASN A O 1
ATOM 794 N N . LYS A 1 98 ? 2.197 7.306 -9.401 1.00 96.69 98 LYS A N 1
ATOM 795 C CA . LYS A 1 98 ? 3.445 7.666 -10.085 1.00 96.69 98 LYS A CA 1
ATOM 796 C C . LYS A 1 98 ? 4.671 7.151 -9.315 1.00 96.69 98 LYS A C 1
ATOM 798 O O . LYS A 1 98 ? 5.758 7.705 -9.459 1.00 96.69 98 LYS A O 1
ATOM 803 N N . ILE A 1 99 ? 4.506 6.097 -8.510 1.00 96.62 99 ILE A N 1
ATOM 804 C CA . ILE A 1 99 ? 5.547 5.591 -7.609 1.00 96.62 99 ILE A CA 1
ATOM 805 C C . ILE A 1 99 ? 6.699 4.993 -8.416 1.00 96.62 99 ILE A C 1
ATOM 807 O O . ILE A 1 99 ? 6.478 4.167 -9.302 1.00 96.62 99 ILE A O 1
ATOM 811 N N . LYS A 1 100 ? 7.930 5.401 -8.092 1.00 95.38 100 LYS A N 1
ATOM 812 C CA . LYS A 1 100 ? 9.167 4.871 -8.700 1.00 95.38 100 LYS A CA 1
ATOM 813 C C . LYS A 1 100 ? 9.989 4.032 -7.731 1.00 95.38 100 LYS A C 1
ATOM 815 O O . LYS A 1 100 ? 10.555 3.018 -8.133 1.00 95.38 100 LYS A O 1
ATOM 820 N N . ASN A 1 101 ? 10.056 4.478 -6.479 1.00 95.19 101 ASN A N 1
ATOM 821 C CA . ASN A 1 101 ? 10.813 3.847 -5.410 1.00 95.19 101 ASN A CA 1
ATOM 822 C C . ASN A 1 101 ? 9.837 3.239 -4.398 1.00 95.19 101 ASN A C 1
ATOM 824 O O . ASN A 1 101 ? 8.894 3.900 -3.973 1.00 95.19 101 ASN A O 1
ATOM 828 N N . ILE A 1 102 ? 10.075 1.982 -4.040 1.00 96.31 102 ILE A N 1
ATOM 829 C CA . ILE A 1 102 ? 9.258 1.213 -3.100 1.00 96.31 102 ILE A CA 1
ATOM 830 C C . ILE A 1 102 ? 10.070 0.714 -1.898 1.00 96.31 102 ILE A C 1
ATOM 832 O O . ILE A 1 102 ? 9.663 -0.227 -1.236 1.00 96.31 102 ILE A O 1
ATOM 836 N N . HIS A 1 103 ? 11.226 1.306 -1.597 1.00 96.38 103 HIS A N 1
ATOM 837 C CA . HIS A 1 103 ? 12.107 0.855 -0.514 1.00 96.38 103 HIS A CA 1
ATOM 838 C C . HIS A 1 103 ? 11.421 0.841 0.861 1.00 96.38 103 HIS A C 1
ATOM 840 O O . HIS A 1 103 ? 11.649 -0.069 1.653 1.00 96.38 103 HIS A O 1
ATOM 846 N N . SER A 1 104 ? 10.502 1.778 1.106 1.00 95.06 104 SER A N 1
ATOM 847 C CA . SER A 1 104 ? 9.735 1.868 2.354 1.00 95.06 104 SER A CA 1
ATOM 848 C C . SER A 1 104 ? 8.877 0.634 2.657 1.00 95.06 104 SER A C 1
ATOM 850 O O . SER A 1 104 ? 8.489 0.437 3.806 1.00 95.06 104 SER A O 1
ATOM 852 N N . ILE A 1 105 ? 8.593 -0.227 1.666 1.00 96.25 105 ILE A N 1
ATOM 853 C CA . ILE A 1 105 ? 7.777 -1.430 1.880 1.00 96.25 105 ILE A CA 1
ATOM 854 C C . ILE A 1 105 ? 8.556 -2.577 2.528 1.00 96.25 105 ILE A C 1
ATOM 856 O O . ILE A 1 105 ? 7.926 -3.516 2.997 1.00 96.25 105 ILE A O 1
ATOM 860 N N . GLN A 1 106 ? 9.895 -2.545 2.553 1.00 95.00 106 GLN A N 1
ATOM 861 C CA . GLN A 1 106 ? 10.715 -3.686 2.999 1.00 95.00 106 GLN A CA 1
ATOM 862 C C . GLN A 1 106 ? 10.413 -4.130 4.438 1.00 95.00 106 GLN A C 1
ATOM 864 O O . GLN A 1 106 ? 10.606 -5.297 4.770 1.00 95.00 106 GLN A O 1
ATOM 869 N N . SER A 1 107 ? 9.922 -3.224 5.290 1.00 94.38 107 SER A N 1
ATOM 870 C CA . SER A 1 107 ? 9.551 -3.526 6.676 1.00 94.38 107 SER A CA 1
ATOM 871 C C . SER A 1 107 ? 8.143 -4.118 6.837 1.00 94.38 107 SER A C 1
ATOM 873 O O . SER A 1 107 ? 7.783 -4.534 7.941 1.00 94.38 107 SER A O 1
ATOM 875 N N . LEU A 1 108 ? 7.338 -4.189 5.768 1.00 95.69 108 LEU A N 1
ATOM 876 C CA . LEU A 1 108 ? 5.950 -4.667 5.790 1.00 95.69 108 LEU A CA 1
ATOM 877 C C . LEU A 1 108 ? 5.877 -6.200 5.788 1.00 95.69 108 LEU A C 1
ATOM 879 O O . LEU A 1 108 ? 5.288 -6.821 4.907 1.00 95.69 108 LEU A O 1
ATOM 883 N N . SER A 1 109 ? 6.481 -6.832 6.792 1.00 89.94 109 SER A N 1
ATOM 884 C CA . SER A 1 109 ? 6.662 -8.287 6.860 1.00 89.94 109 SER A CA 1
ATOM 885 C C . SER A 1 109 ? 5.361 -9.097 6.923 1.00 89.94 109 SER A C 1
ATOM 887 O O . SER A 1 109 ? 5.395 -10.292 6.630 1.00 89.94 109 SER A O 1
ATOM 889 N N . ASN A 1 110 ? 4.233 -8.472 7.280 1.00 94.44 110 ASN A N 1
ATOM 890 C CA . ASN A 1 110 ? 2.908 -9.098 7.380 1.00 94.44 110 ASN A CA 1
ATOM 891 C C . ASN A 1 110 ? 2.064 -8.998 6.103 1.00 94.44 110 ASN A C 1
ATOM 893 O O . ASN A 1 110 ? 0.942 -9.506 6.070 1.00 94.44 110 ASN A O 1
ATOM 897 N N . ILE A 1 111 ? 2.573 -8.358 5.049 1.00 94.56 111 ILE A N 1
ATOM 898 C CA . ILE A 1 111 ? 1.789 -8.161 3.835 1.00 94.56 111 ILE A CA 1
ATOM 899 C C . ILE A 1 111 ? 1.580 -9.481 3.089 1.00 94.56 111 ILE A C 1
ATOM 901 O O . ILE A 1 111 ? 2.523 -10.202 2.764 1.00 94.56 111 ILE A O 1
ATOM 905 N N . THR A 1 112 ? 0.320 -9.783 2.785 1.00 92.31 112 THR A N 1
ATOM 906 C CA . THR A 1 112 ? -0.082 -11.006 2.075 1.00 92.31 112 THR A CA 1
ATOM 907 C C . THR A 1 112 ? -0.629 -10.710 0.682 1.00 92.31 112 THR A C 1
ATOM 909 O O . THR A 1 112 ? -0.484 -11.543 -0.216 1.00 92.31 112 THR A O 1
ATOM 912 N N . GLN A 1 113 ? -1.222 -9.528 0.485 1.00 91.12 113 GLN A N 1
ATOM 913 C CA . GLN A 1 113 ? -1.836 -9.080 -0.765 1.00 91.12 113 GLN A CA 1
ATOM 914 C C . GLN A 1 113 ? -1.306 -7.689 -1.129 1.00 91.12 113 GLN A C 1
ATOM 916 O O . GLN A 1 113 ? -1.529 -6.726 -0.391 1.00 91.12 113 GLN A O 1
ATOM 921 N N . LEU A 1 114 ? -0.624 -7.573 -2.271 1.00 94.75 114 LEU A N 1
ATOM 922 C CA . LEU A 1 114 ? -0.011 -6.323 -2.723 1.00 94.75 114 LEU A CA 1
ATOM 923 C C . LEU A 1 114 ? -0.299 -6.041 -4.200 1.00 94.75 114 LEU A C 1
ATOM 925 O O . LEU A 1 114 ? 0.097 -6.812 -5.070 1.00 94.75 114 LEU A O 1
ATOM 929 N N . THR A 1 115 ? -0.904 -4.892 -4.507 1.00 94.38 115 THR A N 1
ATOM 930 C CA . THR A 1 115 ? -0.891 -4.342 -5.873 1.00 94.38 115 THR A CA 1
ATOM 931 C C . THR A 1 115 ? -0.159 -3.013 -5.935 1.00 94.38 115 THR A C 1
ATOM 933 O O . THR A 1 115 ? -0.440 -2.061 -5.207 1.00 94.38 115 THR A O 1
ATOM 936 N N . LEU A 1 116 ? 0.788 -2.962 -6.862 1.00 95.00 116 LEU A N 1
ATOM 937 C CA . LEU A 1 116 ? 1.549 -1.794 -7.276 1.00 95.00 116 LEU A CA 1
ATOM 938 C C . LEU A 1 116 ? 1.324 -1.526 -8.770 1.00 95.00 116 LEU A C 1
ATOM 940 O O . LEU A 1 116 ? 2.129 -0.850 -9.416 1.00 95.00 116 LEU A O 1
ATOM 944 N N . ALA A 1 117 ? 0.258 -2.079 -9.352 1.00 89.88 117 ALA A N 1
ATOM 945 C CA . ALA A 1 117 ? 0.031 -2.009 -10.782 1.00 89.88 117 ALA A CA 1
ATOM 946 C C . ALA A 1 117 ? -0.181 -0.571 -11.276 1.00 89.88 117 ALA A C 1
ATOM 948 O O . ALA A 1 117 ? -0.762 0.270 -10.590 1.00 89.88 117 ALA A O 1
ATOM 949 N N . GLN A 1 118 ? 0.238 -0.306 -12.514 1.00 92.75 118 GLN A N 1
ATOM 950 C CA . GLN A 1 118 ? 0.129 1.006 -13.162 1.00 92.75 118 GLN A CA 1
ATOM 951 C C . GLN A 1 118 ? 0.874 2.106 -12.383 1.00 92.75 118 GLN A C 1
ATOM 953 O O . GLN A 1 118 ? 0.329 3.180 -12.156 1.00 92.75 118 GLN A O 1
ATOM 958 N N . ASN A 1 119 ? 2.113 1.818 -11.980 1.00 95.69 119 ASN A N 1
ATOM 959 C CA . ASN A 1 119 ? 3.066 2.778 -11.416 1.00 95.69 119 ASN A CA 1
ATOM 960 C C . ASN A 1 119 ? 4.270 2.962 -12.364 1.00 95.69 119 ASN A C 1
ATOM 962 O O . ASN A 1 119 ? 4.205 2.631 -13.550 1.00 95.69 119 ASN A O 1
ATOM 966 N N . GLN A 1 120 ? 5.369 3.530 -11.865 1.00 95.75 120 GLN A N 1
ATOM 967 C CA . GLN A 1 120 ? 6.605 3.796 -12.607 1.00 95.75 120 GLN A CA 1
ATOM 968 C C . GLN A 1 120 ? 7.814 3.085 -11.974 1.00 95.75 120 GLN A C 1
ATOM 970 O O . GLN A 1 120 ? 8.944 3.557 -12.090 1.00 95.75 120 GLN A O 1
ATOM 975 N N . ILE A 1 121 ? 7.586 1.958 -11.293 1.00 93.88 121 ILE A N 1
ATOM 976 C CA . ILE A 1 121 ? 8.622 1.220 -10.562 1.00 93.88 121 ILE A CA 1
ATOM 977 C C . ILE A 1 121 ? 9.644 0.663 -11.549 1.00 93.88 121 ILE A C 1
ATOM 979 O O . ILE A 1 121 ? 9.272 0.097 -12.580 1.00 93.88 121 ILE A O 1
ATOM 983 N N . ILE A 1 122 ? 10.925 0.825 -11.223 1.00 90.44 122 ILE A N 1
ATOM 984 C CA . ILE A 1 122 ? 12.055 0.330 -12.024 1.00 90.44 122 ILE A CA 1
ATOM 985 C C . ILE A 1 122 ? 12.760 -0.808 -11.290 1.00 90.44 122 ILE A C 1
ATOM 987 O O . ILE A 1 122 ? 13.033 -1.846 -11.894 1.00 90.44 122 ILE A O 1
ATOM 991 N N . ASP A 1 123 ? 13.024 -0.607 -9.999 1.00 92.56 123 ASP A N 1
ATOM 992 C CA . ASP A 1 123 ? 13.706 -1.563 -9.135 1.00 92.56 123 ASP A CA 1
ATOM 993 C C . ASP A 1 123 ? 12.702 -2.266 -8.205 1.00 92.56 123 ASP A C 1
ATOM 995 O O . ASP A 1 123 ? 12.178 -1.639 -7.278 1.00 92.56 123 ASP A O 1
ATOM 999 N N . PRO A 1 124 ? 12.381 -3.546 -8.462 1.00 91.38 124 PRO A N 1
ATOM 1000 C CA . PRO A 1 124 ? 11.484 -4.320 -7.619 1.00 91.38 124 PRO A CA 1
ATOM 1001 C C . PRO A 1 124 ? 12.184 -5.008 -6.439 1.00 91.38 124 PRO A C 1
ATOM 1003 O O . PRO A 1 124 ? 11.506 -5.726 -5.707 1.00 91.38 124 PRO A O 1
ATOM 1006 N N . GLU A 1 125 ? 13.498 -4.842 -6.244 1.00 91.50 125 GLU A N 1
ATOM 1007 C CA . GLU A 1 125 ? 14.253 -5.575 -5.219 1.00 91.50 125 GLU A CA 1
ATOM 1008 C C . GLU A 1 125 ? 13.661 -5.481 -3.800 1.00 91.50 125 GLU A C 1
ATOM 1010 O O . GLU A 1 125 ? 13.639 -6.501 -3.116 1.00 91.50 125 GLU A O 1
ATOM 1015 N N . PRO A 1 126 ? 13.064 -4.354 -3.354 1.00 95.00 126 PRO A N 1
ATOM 1016 C CA . PRO A 1 126 ? 12.353 -4.289 -2.073 1.00 95.00 126 PRO A CA 1
ATOM 1017 C C . PRO A 1 126 ? 11.283 -5.364 -1.833 1.00 95.00 126 PRO A C 1
ATOM 1019 O O . PRO A 1 126 ? 10.993 -5.690 -0.684 1.00 95.00 126 PRO A O 1
ATOM 1022 N N . LEU A 1 127 ? 10.712 -5.952 -2.888 1.00 92.31 127 LEU A N 1
ATOM 1023 C CA . LEU A 1 127 ? 9.724 -7.027 -2.773 1.00 92.31 127 LEU A CA 1
ATOM 1024 C C . LEU A 1 127 ? 10.326 -8.335 -2.234 1.00 92.31 127 LEU A C 1
ATOM 1026 O O . LEU A 1 127 ? 9.578 -9.173 -1.735 1.00 92.31 127 LEU A O 1
ATOM 1030 N N . SER A 1 128 ? 11.650 -8.526 -2.303 1.00 89.94 128 SER A N 1
ATOM 1031 C CA . SER A 1 128 ? 12.317 -9.754 -1.844 1.00 89.94 128 SER A CA 1
ATOM 1032 C C . SER A 1 128 ? 12.222 -9.984 -0.329 1.00 89.94 128 SER A C 1
ATOM 1034 O O . SER A 1 128 ? 12.375 -11.118 0.123 1.00 89.94 128 SER A O 1
ATOM 1036 N N . TYR A 1 129 ? 11.904 -8.938 0.437 1.00 92.44 129 TYR A N 1
ATOM 1037 C CA . TYR A 1 129 ? 11.740 -8.967 1.895 1.00 92.44 129 TYR A CA 1
ATOM 1038 C C . TYR A 1 129 ? 10.326 -9.375 2.341 1.00 92.44 129 TYR A C 1
ATOM 1040 O O . TYR A 1 129 ? 10.077 -9.616 3.523 1.00 92.44 129 TYR A O 1
ATOM 1048 N N . LEU A 1 130 ? 9.372 -9.461 1.410 1.00 91.69 130 LEU A N 1
ATOM 1049 C CA . LEU A 1 130 ? 7.956 -9.658 1.719 1.00 91.69 130 LEU A CA 1
ATOM 1050 C C . LEU A 1 130 ? 7.596 -11.145 1.710 1.00 91.69 130 LEU A C 1
ATOM 1052 O O . LEU A 1 130 ? 6.870 -11.645 0.850 1.00 91.69 130 LEU A O 1
ATOM 1056 N N . HIS A 1 131 ? 8.137 -11.873 2.684 1.00 86.62 131 HIS A N 1
ATOM 1057 C CA . HIS A 1 131 ? 8.086 -13.336 2.720 1.00 86.62 131 HIS A CA 1
ATOM 1058 C C . HIS A 1 131 ? 6.678 -13.927 2.897 1.00 86.62 131 HIS A C 1
ATOM 1060 O O . HIS A 1 131 ? 6.486 -15.099 2.584 1.00 86.62 131 HIS A O 1
ATOM 1066 N N . GLN A 1 132 ? 5.705 -13.142 3.372 1.00 88.56 132 GLN A N 1
ATOM 1067 C CA . GLN A 1 132 ? 4.309 -13.568 3.550 1.00 88.56 132 GLN A CA 1
ATOM 1068 C C . GLN A 1 132 ? 3.417 -13.290 2.326 1.00 88.56 132 GLN A C 1
ATOM 1070 O O . GLN A 1 132 ? 2.224 -13.604 2.355 1.00 88.56 132 GLN A O 1
ATOM 1075 N N . LEU A 1 133 ? 3.963 -12.735 1.234 1.00 87.12 133 LEU A N 1
ATOM 1076 C CA . LEU A 1 133 ? 3.182 -12.454 0.030 1.00 87.12 133 LEU A CA 1
ATOM 1077 C C . LEU A 1 133 ? 2.598 -13.730 -0.580 1.00 87.12 133 LEU A C 1
ATOM 1079 O O . LEU A 1 133 ? 3.310 -14.662 -0.944 1.00 87.12 133 LEU A O 1
ATOM 1083 N N . THR A 1 134 ? 1.284 -13.710 -0.781 1.00 84.69 134 THR A N 1
ATOM 1084 C CA . THR A 1 134 ? 0.520 -14.759 -1.474 1.00 84.69 134 THR A CA 1
ATOM 1085 C C . THR A 1 134 ? -0.083 -14.252 -2.782 1.00 84.69 134 THR A C 1
ATOM 1087 O O . THR A 1 134 ? -0.416 -15.042 -3.668 1.00 84.69 134 THR A O 1
ATOM 1090 N N . TRP A 1 135 ? -0.182 -12.933 -2.953 1.00 85.06 135 TRP A N 1
ATOM 1091 C CA . TRP A 1 135 ? -0.624 -12.306 -4.191 1.00 85.06 135 TRP A CA 1
ATOM 1092 C C . TRP A 1 135 ? 0.119 -10.997 -4.443 1.00 85.06 135 TRP A C 1
ATOM 1094 O O . TRP A 1 135 ? 0.238 -10.153 -3.551 1.00 85.06 135 TRP A O 1
ATOM 1104 N N . LEU A 1 136 ? 0.597 -10.838 -5.674 1.00 87.75 136 LEU A N 1
ATOM 1105 C CA . LEU A 1 136 ? 1.353 -9.675 -6.114 1.00 87.75 136 LEU A CA 1
ATOM 1106 C C . LEU A 1 136 ? 0.923 -9.259 -7.523 1.00 87.75 136 LEU A C 1
ATOM 1108 O O . LEU A 1 136 ? 0.985 -10.065 -8.451 1.00 87.75 136 LEU A O 1
ATOM 1112 N N . ASP A 1 137 ? 0.569 -7.990 -7.703 1.00 86.31 137 ASP A N 1
ATOM 1113 C CA . ASP A 1 137 ? 0.387 -7.378 -9.020 1.00 86.31 137 ASP A CA 1
ATOM 1114 C C . ASP A 1 137 ? 1.320 -6.178 -9.199 1.00 86.31 137 ASP A C 1
ATOM 1116 O O . ASP A 1 137 ? 1.163 -5.137 -8.563 1.00 86.31 137 ASP A O 1
ATOM 1120 N N . ILE A 1 138 ? 2.295 -6.327 -10.093 1.00 86.38 138 ILE A N 1
ATOM 1121 C CA . ILE A 1 138 ? 3.258 -5.284 -10.481 1.00 86.38 138 ILE A CA 1
ATOM 1122 C C . ILE A 1 138 ? 3.115 -4.911 -11.960 1.00 86.38 138 ILE A C 1
ATOM 1124 O O . ILE A 1 138 ? 4.020 -4.320 -12.556 1.00 86.38 138 ILE A O 1
ATOM 1128 N N . SER A 1 139 ? 1.986 -5.255 -12.582 1.00 84.62 139 SER A N 1
ATOM 1129 C CA . SER A 1 139 ? 1.729 -4.965 -13.988 1.00 84.62 139 SER A CA 1
ATOM 1130 C C . SER A 1 139 ? 1.775 -3.466 -14.300 1.00 84.62 139 SER A C 1
ATOM 1132 O O . SER A 1 139 ? 1.560 -2.598 -13.462 1.00 84.62 139 SER A O 1
ATOM 1134 N N . ASN A 1 140 ? 2.072 -3.134 -15.549 1.00 85.88 140 ASN A N 1
ATOM 1135 C CA . ASN A 1 140 ? 2.177 -1.784 -16.085 1.00 85.88 140 ASN A CA 1
ATOM 1136 C C . ASN A 1 140 ? 3.197 -0.869 -15.385 1.00 85.88 140 ASN A C 1
ATOM 1138 O O . ASN A 1 140 ? 3.031 0.348 -15.428 1.00 85.88 140 ASN A O 1
ATOM 1142 N N . ASN A 1 141 ? 4.260 -1.447 -14.821 1.00 89.19 141 ASN A N 1
ATOM 1143 C CA . ASN A 1 141 ? 5.455 -0.742 -14.347 1.00 89.19 141 ASN A CA 1
ATOM 1144 C C . ASN A 1 141 ? 6.585 -0.733 -15.400 1.00 89.19 141 ASN A C 1
ATOM 1146 O O . ASN A 1 141 ? 6.440 -1.276 -16.503 1.00 89.19 141 ASN A O 1
ATOM 1150 N N . SER A 1 142 ? 7.725 -0.141 -15.034 1.00 89.81 142 SER A N 1
ATOM 1151 C CA . SER A 1 142 ? 8.965 -0.059 -15.824 1.00 89.81 142 SER A CA 1
ATOM 1152 C C . SER A 1 142 ? 10.017 -1.097 -15.392 1.00 89.81 142 SER A C 1
ATOM 1154 O O . SER A 1 142 ? 11.213 -0.917 -15.617 1.00 89.81 142 SER A O 1
ATOM 1156 N N . ILE A 1 143 ? 9.573 -2.191 -14.768 1.00 83.44 143 ILE A N 1
ATOM 1157 C CA . ILE A 1 143 ? 10.425 -3.276 -14.275 1.00 83.44 143 ILE A CA 1
ATOM 1158 C C . ILE A 1 143 ? 10.969 -4.083 -15.459 1.00 83.44 143 ILE A C 1
ATOM 1160 O O . ILE A 1 143 ? 10.210 -4.520 -16.323 1.00 83.44 143 ILE A O 1
ATOM 1164 N N . THR A 1 144 ? 12.282 -4.311 -15.486 1.00 78.25 144 THR A N 1
ATOM 1165 C CA . THR A 1 144 ? 12.955 -5.091 -16.547 1.00 78.25 144 THR A CA 1
ATOM 1166 C C . THR A 1 144 ? 13.582 -6.390 -16.049 1.00 78.25 144 THR A C 1
ATOM 1168 O O . THR A 1 144 ? 13.882 -7.273 -16.851 1.00 78.25 144 THR A O 1
ATOM 1171 N N . LYS A 1 145 ? 13.754 -6.531 -14.731 1.00 78.44 145 LYS A N 1
ATOM 1172 C CA . LYS A 1 145 ? 14.306 -7.715 -14.069 1.00 78.44 145 LYS A CA 1
ATOM 1173 C C . LYS A 1 145 ? 13.384 -8.138 -12.937 1.00 78.44 145 LYS A C 1
ATOM 1175 O O . LYS A 1 145 ? 12.835 -7.289 -12.251 1.00 78.44 145 LYS A O 1
ATOM 1180 N N . ILE A 1 146 ? 13.231 -9.442 -12.740 1.00 78.50 146 ILE A N 1
ATOM 1181 C CA . ILE A 1 146 ? 12.322 -10.019 -11.736 1.00 78.50 146 ILE A CA 1
ATOM 1182 C C . ILE A 1 146 ? 13.035 -11.046 -10.847 1.00 78.50 146 ILE A C 1
ATOM 1184 O O . ILE A 1 146 ? 12.459 -12.051 -10.451 1.00 78.50 146 ILE A O 1
ATOM 1188 N N . GLU A 1 147 ? 14.318 -10.823 -10.560 1.00 80.50 147 GLU A N 1
ATOM 1189 C CA . GLU A 1 147 ? 15.156 -11.757 -9.791 1.00 80.50 147 GLU A CA 1
ATOM 1190 C C . GLU A 1 147 ? 14.662 -11.948 -8.345 1.00 80.50 147 GLU A C 1
ATOM 1192 O O . GLU A 1 147 ? 14.730 -13.068 -7.833 1.00 80.50 147 GLU A O 1
ATOM 1197 N N . PHE A 1 148 ? 14.053 -10.909 -7.754 1.00 82.19 148 PHE A N 1
ATOM 1198 C CA . PHE A 1 148 ? 13.440 -10.914 -6.417 1.00 82.19 148 PHE A CA 1
ATOM 1199 C C . PHE A 1 148 ? 12.458 -12.076 -6.181 1.00 82.19 148 PHE A C 1
ATOM 1201 O O . PHE A 1 148 ? 12.300 -12.541 -5.055 1.00 82.19 148 PHE A O 1
ATOM 1208 N N . ILE A 1 149 ? 11.824 -12.582 -7.246 1.00 76.12 149 ILE A N 1
ATOM 1209 C CA . ILE A 1 149 ? 10.878 -13.704 -7.208 1.00 76.12 149 ILE A CA 1
ATOM 1210 C C . ILE A 1 149 ? 11.476 -14.947 -6.541 1.00 76.12 149 ILE A C 1
ATOM 1212 O O . ILE A 1 149 ? 10.757 -15.692 -5.880 1.00 76.12 149 ILE A O 1
ATOM 1216 N N . ARG A 1 150 ? 12.788 -15.177 -6.678 1.00 76.06 150 ARG A N 1
ATOM 1217 C CA . ARG A 1 150 ? 13.458 -16.341 -6.074 1.00 76.06 150 ARG A CA 1
ATOM 1218 C C . ARG A 1 150 ? 13.349 -16.368 -4.546 1.00 76.06 150 ARG A C 1
ATOM 1220 O O . ARG A 1 150 ? 13.465 -17.443 -3.966 1.00 76.06 150 ARG A O 1
ATOM 1227 N N . ASN A 1 151 ? 13.113 -15.209 -3.930 1.00 73.56 151 ASN A N 1
ATOM 1228 C CA . ASN A 1 151 ? 13.032 -15.023 -2.484 1.00 73.56 151 ASN A CA 1
ATOM 1229 C C . ASN A 1 151 ? 11.582 -15.018 -1.957 1.00 73.56 151 ASN A C 1
ATOM 1231 O O . ASN A 1 151 ? 11.372 -14.993 -0.743 1.00 73.56 151 ASN A O 1
ATOM 1235 N N . LEU A 1 152 ? 10.577 -15.069 -2.842 1.00 70.62 152 LEU A N 1
ATOM 1236 C CA . LEU A 1 152 ? 9.171 -15.208 -2.455 1.00 70.62 152 LEU A CA 1
ATOM 1237 C C . LEU A 1 152 ? 8.849 -16.683 -2.155 1.00 70.62 152 LEU A C 1
ATOM 1239 O O . LEU A 1 152 ? 9.263 -17.587 -2.885 1.00 70.62 152 LEU A O 1
ATOM 1243 N N . GLN A 1 153 ? 8.120 -16.948 -1.063 1.00 64.12 153 GLN A N 1
ATOM 1244 C CA . GLN A 1 153 ? 7.747 -18.311 -0.661 1.00 64.12 153 GLN A CA 1
ATOM 1245 C C . GLN A 1 153 ? 6.902 -19.012 -1.735 1.00 64.12 153 GLN A C 1
ATOM 1247 O O . GLN A 1 153 ? 6.156 -18.372 -2.453 1.00 64.12 153 GLN A O 1
ATOM 1252 N N . LYS A 1 154 ? 6.965 -20.346 -1.819 1.00 55.88 154 LYS A N 1
ATOM 1253 C CA . LYS A 1 154 ? 6.504 -21.183 -2.954 1.00 55.88 154 LYS A CA 1
ATOM 1254 C C . LYS A 1 154 ? 5.023 -21.073 -3.399 1.00 55.88 154 LYS A C 1
ATOM 1256 O O . LYS A 1 154 ? 4.681 -21.703 -4.393 1.00 55.88 154 LYS A O 1
ATOM 1261 N N . ASN A 1 155 ? 4.164 -20.303 -2.724 1.00 55.12 155 ASN A N 1
ATOM 1262 C CA . ASN A 1 155 ? 2.711 -20.264 -2.953 1.00 55.12 155 ASN A CA 1
ATOM 1263 C C . ASN A 1 155 ? 2.170 -18.844 -3.204 1.00 55.12 155 ASN A C 1
ATOM 1265 O O . ASN A 1 155 ? 1.200 -18.429 -2.573 1.00 55.12 155 ASN A O 1
ATOM 1269 N N . TYR A 1 156 ? 2.777 -18.091 -4.119 1.00 58.00 156 TYR A N 1
ATOM 1270 C CA . TYR A 1 156 ? 2.272 -16.769 -4.502 1.00 58.00 156 TYR A CA 1
ATOM 1271 C C . TYR A 1 156 ? 1.700 -16.774 -5.921 1.00 58.00 156 TYR A C 1
ATOM 1273 O O . TYR A 1 156 ? 2.228 -17.440 -6.814 1.00 58.00 156 TYR A O 1
ATOM 1281 N N . ARG A 1 157 ? 0.612 -16.024 -6.129 1.00 62.53 157 ARG A N 1
ATOM 1282 C CA . ARG A 1 157 ? 0.075 -15.672 -7.449 1.00 62.53 157 ARG A CA 1
ATOM 1283 C C . ARG A 1 157 ? 0.684 -14.345 -7.887 1.00 62.53 157 ARG A C 1
ATOM 1285 O O . ARG A 1 157 ? 0.492 -13.335 -7.215 1.00 62.53 157 ARG A O 1
ATOM 1292 N N . LEU A 1 158 ? 1.386 -14.343 -9.017 1.00 66.19 158 LEU A N 1
ATOM 1293 C CA . LEU A 1 158 ? 2.000 -13.140 -9.578 1.00 66.19 158 LEU A CA 1
ATOM 1294 C C . LEU A 1 158 ? 1.308 -12.703 -10.865 1.00 66.19 158 LEU A C 1
ATOM 1296 O O . LEU A 1 158 ? 1.244 -13.466 -11.826 1.00 66.19 158 LEU A O 1
ATOM 1300 N N . ASN A 1 159 ? 0.881 -11.445 -10.900 1.00 62.75 159 ASN A N 1
ATOM 1301 C CA . ASN A 1 159 ? 0.526 -10.733 -12.115 1.00 62.75 159 ASN A CA 1
ATOM 1302 C C . ASN A 1 159 ? 1.645 -9.739 -12.467 1.00 62.75 159 ASN A C 1
ATOM 1304 O O . ASN A 1 159 ? 1.955 -8.819 -11.706 1.00 62.75 159 ASN A O 1
ATOM 1308 N N . TYR A 1 160 ? 2.271 -9.927 -13.627 1.00 60.25 160 TYR A N 1
ATOM 1309 C CA . TYR A 1 160 ? 3.263 -9.005 -14.165 1.00 60.25 160 TYR A CA 1
ATOM 1310 C C . TYR A 1 160 ? 3.043 -8.849 -15.674 1.00 60.25 160 TYR A C 1
ATOM 1312 O O . TYR A 1 160 ? 2.937 -9.819 -16.416 1.00 60.25 160 TYR A O 1
ATOM 1320 N N . ALA A 1 161 ? 2.982 -7.607 -16.143 1.00 56.00 161 ALA A N 1
ATOM 1321 C CA . ALA A 1 161 ? 2.963 -7.262 -17.561 1.00 56.00 161 ALA A CA 1
ATOM 1322 C C . ALA A 1 161 ? 3.687 -5.923 -17.703 1.00 56.00 161 ALA A C 1
ATOM 1324 O O . ALA A 1 161 ? 3.296 -4.958 -17.061 1.00 56.00 161 ALA A O 1
ATOM 1325 N N . THR A 1 162 ? 4.778 -5.839 -18.456 1.00 52.06 162 THR A N 1
ATOM 1326 C CA . THR A 1 162 ? 5.583 -4.608 -18.544 1.00 52.06 162 THR A CA 1
ATOM 1327 C C . THR A 1 162 ? 5.054 -3.680 -19.637 1.00 52.06 162 THR A C 1
ATOM 1329 O O . THR A 1 162 ? 4.474 -4.132 -20.627 1.00 52.06 162 THR A O 1
ATOM 1332 N N . GLN A 1 163 ? 5.289 -2.366 -19.516 1.00 44.50 163 GLN A N 1
ATOM 1333 C CA . GLN A 1 163 ? 4.910 -1.419 -20.579 1.00 44.50 163 GLN A CA 1
ATOM 1334 C C . GLN A 1 163 ? 5.636 -1.678 -21.914 1.00 44.50 163 GLN A C 1
ATOM 1336 O O . GLN A 1 163 ? 5.115 -1.328 -22.971 1.00 44.50 163 GLN A O 1
ATOM 1341 N N . SER A 1 164 ? 6.790 -2.353 -21.884 1.00 42.78 164 SER A N 1
ATOM 1342 C CA . SER A 1 164 ? 7.533 -2.802 -23.068 1.00 42.78 164 SER A CA 1
ATOM 1343 C C . SER A 1 164 ? 6.871 -3.958 -23.835 1.00 42.78 164 SER A C 1
ATOM 1345 O O . SER A 1 164 ? 7.234 -4.195 -24.983 1.00 42.78 164 SER A O 1
ATOM 1347 N N . ASN A 1 165 ? 5.867 -4.635 -23.261 1.00 44.50 165 ASN A N 1
ATOM 1348 C CA . ASN A 1 165 ? 5.164 -5.764 -23.887 1.00 44.50 165 ASN A CA 1
ATOM 1349 C C . ASN A 1 165 ? 3.837 -5.390 -24.577 1.00 44.50 165 ASN A C 1
ATOM 1351 O O . ASN A 1 165 ? 3.123 -6.267 -25.054 1.00 44.50 165 ASN A O 1
ATOM 1355 N N . ARG A 1 166 ? 3.500 -4.097 -24.707 1.00 38.41 166 ARG A N 1
ATOM 1356 C CA . ARG A 1 166 ? 2.219 -3.643 -25.296 1.00 38.41 166 ARG A CA 1
ATOM 1357 C C . ARG A 1 166 ? 2.021 -3.957 -26.791 1.00 38.41 166 ARG A C 1
ATOM 1359 O O . ARG A 1 166 ? 0.921 -3.755 -27.295 1.00 38.41 166 ARG A O 1
ATOM 1366 N N . ARG A 1 167 ? 3.044 -4.452 -27.503 1.00 36.12 167 ARG A N 1
ATOM 1367 C CA . ARG A 1 167 ? 2.909 -4.971 -28.883 1.00 36.12 167 ARG A CA 1
ATOM 1368 C C . ARG A 1 167 ? 2.445 -6.433 -28.951 1.00 36.12 167 ARG A C 1
ATOM 1370 O O . ARG A 1 167 ? 2.138 -6.905 -30.038 1.00 36.12 167 ARG A O 1
ATOM 1377 N N . TYR A 1 168 ? 2.327 -7.114 -27.814 1.00 35.69 168 TYR A N 1
ATOM 1378 C CA . TYR A 1 168 ? 1.759 -8.454 -27.712 1.00 35.69 168 TYR A CA 1
ATOM 1379 C C . TYR A 1 168 ? 0.420 -8.373 -26.958 1.00 35.69 168 TYR A C 1
ATOM 1381 O O . TYR A 1 168 ? 0.368 -8.441 -25.732 1.00 35.69 168 TYR A O 1
ATOM 1389 N N . GLN A 1 169 ? -0.679 -8.159 -27.687 1.00 35.16 169 GLN A N 1
ATOM 1390 C CA . GLN A 1 169 ? -2.039 -8.362 -27.160 1.00 35.16 169 GLN A CA 1
ATOM 1391 C C . GLN A 1 169 ? -2.336 -9.878 -27.008 1.00 35.16 169 GLN A C 1
ATOM 1393 O O . GLN A 1 169 ? -1.639 -10.688 -27.615 1.00 35.16 169 GLN A O 1
ATOM 1398 N N . PRO A 1 170 ? -3.436 -10.317 -26.366 1.00 34.62 170 PRO A N 1
ATOM 1399 C CA . PRO A 1 170 ? -3.892 -10.043 -25.009 1.00 34.62 170 PRO A CA 1
ATOM 1400 C C . PRO A 1 170 ? -4.276 -11.384 -24.338 1.00 34.62 170 PRO A C 1
ATOM 1402 O O . PRO A 1 170 ? -5.447 -11.713 -24.310 1.00 34.62 170 PRO A O 1
ATOM 1405 N N . ASN A 1 171 ? -3.337 -12.216 -23.867 1.00 30.86 171 ASN A N 1
ATOM 1406 C CA . ASN A 1 171 ? -3.690 -13.525 -23.269 1.00 30.86 171 ASN A CA 1
ATOM 1407 C C . ASN A 1 171 ? -2.627 -14.077 -22.299 1.00 30.86 171 ASN A C 1
ATOM 1409 O O . ASN A 1 171 ? -2.291 -15.255 -22.326 1.00 30.86 171 ASN A O 1
ATOM 1413 N N . TYR A 1 172 ? -2.102 -13.243 -21.401 1.00 35.88 172 TYR A N 1
ATOM 1414 C CA . TYR A 1 172 ? -1.346 -13.741 -20.242 1.00 35.88 172 TYR A CA 1
ATOM 1415 C C . TYR A 1 172 ? -2.162 -13.585 -18.954 1.00 35.88 172 TYR A C 1
ATOM 1417 O O . TYR A 1 172 ? -1.674 -13.122 -17.930 1.00 35.88 172 TYR A O 1
ATOM 1425 N N . PHE A 1 173 ? -3.429 -14.008 -19.008 1.00 36.84 173 PHE A N 1
ATOM 1426 C CA . PHE A 1 173 ? -4.113 -14.506 -17.822 1.00 36.84 173 PHE A CA 1
ATOM 1427 C C . PHE A 1 173 ? -3.607 -15.922 -17.588 1.00 36.84 173 PHE A C 1
ATOM 1429 O O . PHE A 1 173 ? -4.100 -16.861 -18.195 1.00 36.84 173 PHE A O 1
ATOM 1436 N N . ASN A 1 174 ? -2.611 -16.086 -16.729 1.00 35.19 174 ASN A N 1
ATOM 1437 C CA . ASN A 1 174 ? -2.471 -17.345 -16.022 1.00 35.19 174 ASN A CA 1
ATOM 1438 C C . ASN A 1 174 ? -1.991 -17.041 -14.613 1.00 35.19 174 ASN A C 1
ATOM 1440 O O . ASN A 1 174 ? -0.879 -16.572 -14.381 1.00 35.19 174 ASN A O 1
ATOM 1444 N N . SER A 1 175 ? -2.890 -17.303 -13.673 1.00 36.50 175 SER A N 1
ATOM 1445 C CA . SER A 1 175 ? -2.615 -17.462 -12.258 1.00 36.50 175 SER A CA 1
ATOM 1446 C C . SER A 1 175 ? -1.558 -18.552 -12.073 1.00 36.50 175 SER A C 1
ATOM 1448 O O . SER A 1 175 ? -1.892 -19.730 -11.956 1.00 36.50 175 SER A O 1
ATOM 1450 N N . TYR A 1 176 ? -0.279 -18.186 -12.083 1.00 39.25 176 TYR A N 1
ATOM 1451 C CA . TYR A 1 176 ? 0.795 -19.135 -11.820 1.00 39.25 176 TYR A CA 1
ATOM 1452 C C . TYR A 1 176 ? 1.129 -19.165 -10.328 1.00 39.25 176 TYR A C 1
ATOM 1454 O O . TYR A 1 176 ? 1.683 -18.218 -9.783 1.00 39.25 176 TYR A O 1
ATOM 1462 N N . SER A 1 177 ? 0.781 -20.287 -9.702 1.00 29.70 177 SER A N 1
ATOM 1463 C CA . SER A 1 177 ? 1.584 -21.038 -8.724 1.00 29.70 177 SER A CA 1
ATOM 1464 C C . SER A 1 177 ? 1.029 -22.469 -8.713 1.00 29.70 177 SER A C 1
ATOM 1466 O O . SER A 1 177 ? -0.197 -22.584 -8.789 1.00 29.70 177 SER A O 1
ATOM 1468 N N . PRO A 1 178 ? 1.841 -23.554 -8.662 1.00 31.09 178 PRO A N 1
ATOM 1469 C CA . PRO A 1 178 ? 3.029 -23.674 -7.808 1.00 31.09 178 PRO A CA 1
ATOM 1470 C C . PRO A 1 178 ? 4.206 -24.482 -8.419 1.00 31.09 178 PRO A C 1
ATOM 1472 O O . PRO A 1 178 ? 4.815 -25.306 -7.740 1.00 31.09 178 PRO A O 1
ATOM 1475 N N . ILE A 1 179 ? 4.542 -24.321 -9.705 1.00 32.19 179 ILE A N 1
ATOM 1476 C CA . ILE A 1 179 ? 5.688 -25.040 -10.296 1.00 32.19 179 ILE A CA 1
ATOM 1477 C C . ILE A 1 179 ? 6.541 -24.068 -11.104 1.00 32.19 179 ILE A C 1
ATOM 1479 O O . ILE A 1 179 ? 6.161 -23.625 -12.185 1.00 32.19 179 ILE A O 1
ATOM 1483 N N . PHE A 1 180 ? 7.724 -23.771 -10.567 1.00 42.47 180 PHE A N 1
ATOM 1484 C CA . PHE A 1 180 ? 8.871 -23.262 -11.310 1.00 42.47 180 PHE A CA 1
ATOM 1485 C C . PHE A 1 180 ? 9.047 -24.077 -12.605 1.00 42.47 180 PHE A C 1
ATOM 1487 O O . PHE A 1 180 ? 9.640 -25.154 -12.598 1.00 42.47 180 PHE A O 1
ATOM 1494 N N . ARG A 1 181 ? 8.568 -23.567 -13.744 1.00 29.50 181 ARG A N 1
ATOM 1495 C CA . ARG A 1 181 ? 9.105 -23.947 -15.053 1.00 29.50 181 ARG A CA 1
ATOM 1496 C C . ARG A 1 181 ? 9.990 -22.811 -15.536 1.00 29.50 181 ARG A C 1
ATOM 1498 O O . ARG A 1 181 ? 9.535 -21.827 -16.109 1.00 29.50 181 ARG A O 1
ATOM 1505 N N . PHE A 1 182 ? 11.279 -22.971 -15.255 1.00 30.25 182 PHE A N 1
ATOM 1506 C CA . PHE A 1 182 ? 12.370 -22.218 -15.858 1.00 30.25 182 PHE A CA 1
ATOM 1507 C C . PHE A 1 182 ? 12.224 -22.230 -17.390 1.00 30.25 182 PHE A C 1
ATOM 1509 O O . PHE A 1 182 ? 12.496 -23.237 -18.038 1.00 30.25 182 PHE A O 1
ATOM 1516 N N . LYS A 1 183 ? 11.780 -21.109 -17.961 1.00 28.16 183 LYS A N 1
ATOM 1517 C CA . LYS A 1 183 ? 12.113 -20.646 -19.320 1.00 28.16 183 LYS A CA 1
ATOM 1518 C C . LYS A 1 183 ? 11.816 -19.145 -19.433 1.00 28.16 183 LYS A C 1
ATOM 1520 O O . LYS A 1 183 ? 11.115 -18.684 -20.323 1.00 28.16 183 LYS A O 1
ATOM 1525 N N . LEU A 1 184 ? 12.379 -18.359 -18.515 1.00 31.89 184 LEU A N 1
ATOM 1526 C CA . LEU A 1 184 ? 12.642 -16.950 -18.802 1.00 31.89 184 LEU A CA 1
ATOM 1527 C C . LEU A 1 184 ? 13.813 -16.926 -19.786 1.00 31.89 184 LEU A C 1
ATOM 1529 O O . LEU A 1 184 ? 14.974 -16.992 -19.387 1.00 31.89 184 LEU A O 1
ATOM 1533 N N . GLN A 1 185 ? 13.497 -16.917 -21.083 1.00 28.11 185 GLN A N 1
ATOM 1534 C CA . GLN A 1 185 ? 14.446 -16.503 -22.108 1.00 28.11 185 GLN A CA 1
ATOM 1535 C C . GLN A 1 185 ? 14.869 -15.070 -21.777 1.00 28.11 185 GLN A C 1
ATOM 1537 O O . GLN A 1 185 ? 14.178 -14.102 -22.080 1.00 28.11 185 GLN A O 1
ATOM 1542 N N . PHE A 1 186 ? 16.018 -14.949 -21.120 1.00 30.80 186 PHE A N 1
ATOM 1543 C CA . PHE A 1 186 ? 16.846 -13.755 -21.140 1.00 30.80 186 PHE A CA 1
ATOM 1544 C C . PHE A 1 186 ? 17.286 -13.510 -22.588 1.00 30.80 186 PHE A C 1
ATOM 1546 O O . PHE A 1 186 ? 18.382 -13.888 -22.974 1.00 30.80 186 PHE A O 1
ATOM 1553 N N . TYR A 1 187 ? 16.426 -12.927 -23.416 1.00 29.17 187 TYR A N 1
ATOM 1554 C CA . TYR A 1 187 ? 16.784 -12.514 -24.770 1.00 29.17 187 TYR A CA 1
ATOM 1555 C C . TYR A 1 187 ? 15.943 -11.309 -25.164 1.00 29.17 187 TYR A C 1
ATOM 1557 O O . TYR A 1 187 ? 14.777 -11.458 -25.491 1.00 29.17 187 TYR A O 1
ATOM 1565 N N . CYS A 1 188 ? 16.550 -10.121 -25.099 1.00 28.08 188 CYS A N 1
ATOM 1566 C CA . CYS A 1 188 ? 16.251 -8.996 -25.997 1.00 28.08 188 CYS A CA 1
ATOM 1567 C C . CYS A 1 188 ? 17.322 -7.893 -25.872 1.00 28.08 188 CYS A C 1
ATOM 1569 O O . CYS A 1 188 ? 17.021 -6.718 -25.671 1.00 28.08 188 CYS A O 1
ATOM 1571 N N . LYS A 1 189 ? 18.607 -8.272 -25.964 1.00 30.69 189 LYS A N 1
ATOM 1572 C CA . LYS A 1 189 ? 19.688 -7.306 -26.253 1.00 30.69 189 LYS A CA 1
ATOM 1573 C C . LYS A 1 189 ? 20.804 -7.819 -27.180 1.00 30.69 189 LYS A C 1
ATOM 1575 O O . LYS A 1 189 ? 21.773 -7.107 -27.396 1.00 30.69 189 LYS A O 1
ATOM 1580 N N . TYR A 1 190 ? 20.656 -9.009 -27.769 1.00 33.59 190 TYR A N 1
ATOM 1581 C CA . TYR A 1 190 ? 21.631 -9.587 -28.707 1.00 33.59 190 TYR A CA 1
ATOM 1582 C C . TYR A 1 190 ? 20.929 -10.269 -29.888 1.00 33.59 190 TYR A C 1
ATOM 1584 O O . TYR A 1 190 ? 21.061 -11.471 -30.105 1.00 33.59 190 TYR A O 1
ATOM 1592 N N . GLU A 1 191 ? 20.155 -9.509 -30.657 1.00 34.47 191 GLU A N 1
ATOM 1593 C CA . GLU A 1 191 ? 19.406 -10.023 -31.813 1.00 34.47 191 GLU A CA 1
ATOM 1594 C C . GLU A 1 191 ? 20.157 -9.857 -33.148 1.00 34.47 191 GLU A C 1
ATOM 1596 O O . GLU A 1 191 ? 19.572 -9.523 -34.167 1.00 34.47 191 GLU A O 1
ATOM 1601 N N . HIS A 1 192 ? 21.470 -10.121 -33.159 1.00 36.81 192 HIS A N 1
ATOM 1602 C CA . HIS A 1 192 ? 22.228 -10.272 -34.415 1.00 36.81 192 HIS A CA 1
ATOM 1603 C C . HIS A 1 192 ? 23.160 -11.495 -34.472 1.00 36.81 192 HIS A C 1
ATOM 1605 O O . HIS A 1 192 ? 23.727 -11.761 -35.525 1.00 36.81 192 HIS A O 1
ATOM 1611 N N . ALA A 1 193 ? 23.285 -12.298 -33.405 1.00 32.34 193 ALA A N 1
ATOM 1612 C CA . ALA A 1 193 ? 24.200 -13.452 -33.396 1.00 32.34 193 ALA A CA 1
ATOM 1613 C C . ALA A 1 193 ? 23.511 -14.833 -33.374 1.00 32.34 193 ALA A C 1
ATOM 1615 O O . ALA A 1 193 ? 24.166 -15.848 -33.593 1.00 32.34 193 ALA A O 1
ATOM 1616 N N . CYS A 1 194 ? 22.196 -14.912 -33.132 1.00 31.47 194 CYS A N 1
ATOM 1617 C CA . CYS A 1 194 ? 21.522 -16.191 -32.857 1.00 31.47 194 CYS A CA 1
ATOM 1618 C C . CYS A 1 194 ? 20.705 -16.769 -34.031 1.00 31.47 194 CYS A C 1
ATOM 1620 O O . CYS A 1 194 ? 20.027 -17.775 -33.860 1.00 31.47 194 CYS A O 1
ATOM 1622 N N . GLN A 1 195 ? 20.789 -16.188 -35.235 1.00 33.59 195 GLN A N 1
ATOM 1623 C CA . GLN A 1 195 ? 20.157 -16.765 -36.435 1.00 33.59 195 GLN A CA 1
ATOM 1624 C C . GLN A 1 195 ? 21.049 -17.762 -37.197 1.00 33.59 195 GLN A C 1
ATOM 1626 O O . GLN A 1 195 ? 20.545 -18.478 -38.053 1.00 33.59 195 GLN A O 1
ATOM 1631 N N . GLN A 1 196 ? 22.340 -17.892 -36.862 1.00 34.44 196 GLN A N 1
ATOM 1632 C CA . GLN A 1 196 ? 23.229 -18.857 -37.536 1.00 34.44 196 GLN A CA 1
ATOM 1633 C C . GLN A 1 196 ? 23.498 -20.151 -36.752 1.00 34.44 196 GLN A C 1
ATOM 1635 O O . GLN A 1 196 ? 23.967 -21.122 -37.335 1.00 34.44 196 GLN A O 1
ATOM 1640 N N . GLN A 1 197 ? 23.162 -20.227 -35.459 1.00 36.44 197 GLN A N 1
ATOM 1641 C CA . GLN A 1 197 ? 23.463 -21.417 -34.643 1.00 36.44 197 GLN A CA 1
ATOM 1642 C C . GLN A 1 197 ? 22.281 -22.381 -34.445 1.00 36.44 197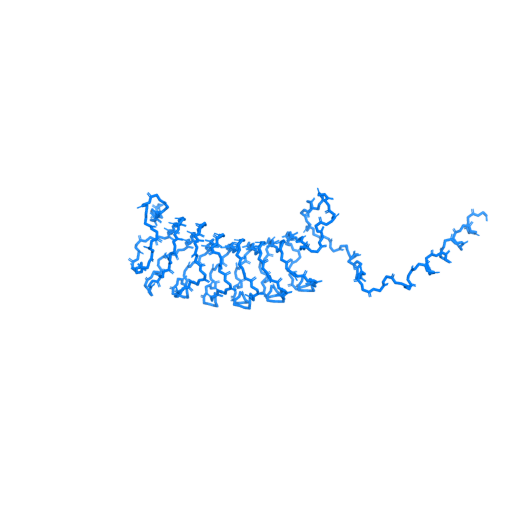 GLN A C 1
ATOM 1644 O O . GLN A 1 197 ? 22.494 -23.511 -34.016 1.00 36.44 197 GLN A O 1
ATOM 1649 N N . GLN A 1 198 ? 21.053 -21.999 -34.815 1.00 34.22 198 GLN A N 1
ATOM 1650 C CA . GLN A 1 198 ? 19.884 -22.890 -34.724 1.00 34.22 198 GLN A CA 1
ATOM 1651 C C . GLN A 1 198 ? 19.647 -23.754 -35.975 1.00 34.22 198 GLN A C 1
ATOM 1653 O O . GLN A 1 198 ? 18.860 -24.694 -35.915 1.00 34.22 198 GLN A O 1
ATOM 1658 N N . ILE A 1 199 ? 20.371 -23.514 -37.074 1.00 32.56 199 ILE A N 1
ATOM 1659 C CA . ILE A 1 199 ? 20.278 -24.345 -38.289 1.00 32.56 199 ILE A CA 1
ATOM 1660 C C . ILE A 1 199 ? 21.108 -25.640 -38.160 1.00 32.56 199 ILE A C 1
ATOM 1662 O O . ILE A 1 199 ? 20.732 -26.667 -38.717 1.00 32.56 199 ILE A O 1
ATOM 1666 N N . ASN A 1 200 ? 22.166 -25.664 -37.340 1.00 34.44 200 ASN A N 1
ATOM 1667 C CA . ASN A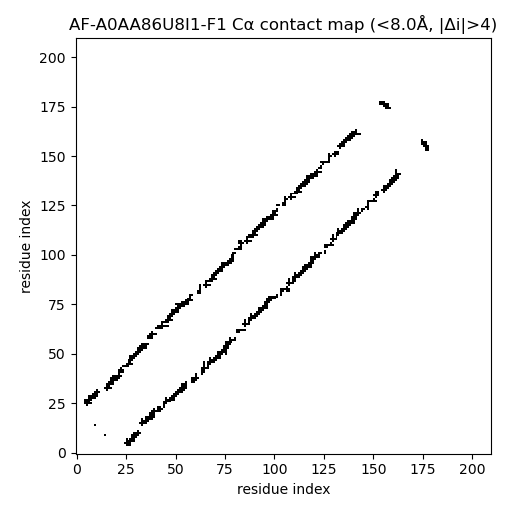 1 200 ? 23.059 -26.830 -37.239 1.00 34.44 200 ASN A CA 1
ATOM 1668 C C . ASN A 1 200 ? 22.635 -27.905 -36.223 1.00 34.44 200 ASN A C 1
ATOM 1670 O O . ASN A 1 200 ? 23.269 -28.955 -36.163 1.00 34.44 200 ASN A O 1
ATOM 1674 N N . PHE A 1 201 ? 21.567 -27.693 -35.446 1.00 29.16 201 PHE A N 1
ATOM 1675 C CA . PHE A 1 201 ? 21.117 -28.671 -34.440 1.00 29.16 201 PHE A CA 1
ATOM 1676 C C . PHE A 1 201 ? 19.946 -29.560 -34.896 1.00 29.16 201 PHE A C 1
ATOM 1678 O O . PHE A 1 201 ? 19.560 -30.472 -34.170 1.00 29.16 201 PHE A O 1
ATOM 1685 N N . PHE A 1 202 ? 19.404 -29.336 -36.101 1.00 32.38 202 PHE A N 1
ATOM 1686 C CA . PHE A 1 202 ? 18.271 -30.102 -36.641 1.00 32.38 202 PHE A CA 1
ATOM 1687 C C . PHE A 1 202 ? 18.647 -31.211 -37.641 1.00 32.38 202 PHE A C 1
ATOM 1689 O O . PHE A 1 202 ? 17.772 -31.975 -38.034 1.00 32.38 202 PHE A O 1
ATOM 1696 N N . VAL A 1 203 ? 19.924 -31.366 -38.016 1.00 37.31 203 VAL A N 1
ATOM 1697 C CA . VAL A 1 203 ? 20.345 -32.387 -39.004 1.00 37.31 203 VAL A CA 1
ATOM 1698 C C . VAL A 1 203 ? 20.858 -33.687 -38.358 1.00 37.31 203 VAL A C 1
ATOM 1700 O O . VAL A 1 203 ? 20.839 -34.735 -38.992 1.00 37.31 203 VAL A O 1
ATOM 1703 N N . THR A 1 204 ? 21.243 -33.694 -37.080 1.00 37.97 204 THR A N 1
ATOM 1704 C CA . THR A 1 204 ? 21.913 -34.857 -36.456 1.00 37.97 204 THR A CA 1
ATOM 1705 C C . THR A 1 204 ? 21.019 -35.776 -35.616 1.00 37.97 204 THR A C 1
ATOM 1707 O O . THR A 1 204 ? 21.510 -36.770 -35.092 1.00 37.97 204 THR A O 1
ATOM 1710 N N . GLN A 1 205 ? 19.710 -35.518 -35.516 1.00 36.94 205 GLN A N 1
ATOM 1711 C CA . GLN A 1 205 ? 18.768 -36.362 -34.750 1.00 36.94 205 GLN A CA 1
ATOM 1712 C C . GLN A 1 205 ? 17.743 -37.119 -35.621 1.00 36.94 205 GLN A C 1
ATOM 1714 O O . GLN A 1 205 ? 16.843 -37.761 -35.091 1.00 36.94 205 GLN A O 1
ATOM 1719 N N . GLN A 1 206 ? 17.890 -37.105 -36.954 1.00 38.56 206 GLN A N 1
ATOM 1720 C CA . GLN A 1 206 ? 17.099 -37.950 -37.870 1.00 38.56 206 GLN A CA 1
ATOM 1721 C C . GLN A 1 206 ? 17.865 -39.155 -38.455 1.00 38.56 206 GLN A C 1
ATOM 1723 O O . GLN A 1 206 ? 17.327 -39.851 -39.307 1.00 38.56 206 GLN A O 1
ATOM 1728 N N . GLN A 1 207 ? 19.076 -39.467 -37.976 1.00 41.41 207 GLN A N 1
ATOM 1729 C CA . GLN A 1 207 ? 19.842 -40.650 -38.420 1.00 41.41 207 GLN A CA 1
ATOM 1730 C C . GLN A 1 207 ? 20.068 -41.725 -37.339 1.00 41.41 207 GLN A C 1
ATOM 1732 O O . GLN A 1 207 ? 20.931 -42.577 -37.501 1.00 41.41 207 GLN A O 1
ATOM 1737 N N . GLN A 1 208 ? 19.296 -41.734 -36.247 1.00 41.97 208 GLN A N 1
ATOM 1738 C CA . GLN A 1 208 ? 19.378 -42.807 -35.236 1.00 41.97 208 GLN A CA 1
ATOM 1739 C C . GLN A 1 208 ? 18.040 -43.492 -34.933 1.00 41.97 208 GLN A C 1
ATOM 1741 O O . GLN A 1 208 ? 17.859 -44.043 -33.857 1.00 41.97 208 GLN A O 1
ATOM 1746 N N . ASN A 1 209 ? 17.116 -43.492 -35.894 1.00 40.47 209 ASN A N 1
ATOM 1747 C CA . ASN A 1 209 ? 15.956 -44.387 -35.895 1.00 40.47 209 ASN A CA 1
ATOM 1748 C C . ASN A 1 209 ? 15.708 -44.916 -37.318 1.00 40.47 209 ASN A C 1
ATOM 1750 O O . ASN A 1 209 ? 14.683 -44.600 -37.920 1.00 40.47 209 ASN A O 1
ATOM 1754 N N . GLN A 1 210 ? 16.672 -45.678 -37.845 1.00 38.50 210 GLN A N 1
ATOM 1755 C CA . GLN A 1 210 ? 16.501 -46.753 -38.833 1.00 38.50 210 GLN A CA 1
ATOM 1756 C C . GLN A 1 210 ? 17.558 -47.823 -38.566 1.00 38.50 210 GLN A C 1
ATOM 1758 O O . GLN A 1 210 ? 18.713 -47.426 -38.291 1.00 38.50 210 GLN A O 1
#